Protein AF-0000000074437581 (afdb_homodimer)

Structure (mmCIF, N/CA/C/O backbone):
data_AF-0000000074437581-model_v1
#
loop_
_entity.id
_entity.type
_entity.pdbx_description
1 polymer 'Uncharacterized protein'
#
loop_
_atom_site.group_PDB
_atom_site.id
_atom_site.type_symbol
_atom_site.label_atom_id
_atom_site.label_alt_id
_atom_site.label_comp_id
_atom_site.label_asym_id
_atom_site.label_entity_id
_atom_site.label_seq_id
_atom_site.pdbx_PDB_ins_code
_atom_site.Cartn_x
_atom_site.Cartn_y
_atom_site.Cartn_z
_atom_site.occupancy
_atom_site.B_iso_or_equiv
_atom_site.auth_seq_id
_atom_site.auth_comp_id
_atom_site.auth_asym_id
_atom_site.auth_atom_id
_atom_site.pdbx_PDB_model_num
ATOM 1 N N . MET A 1 1 ? -14.375 14.938 9.539 1 78.25 1 MET A N 1
ATOM 2 C CA . MET A 1 1 ? -13.703 15.258 8.281 1 78.25 1 MET A CA 1
ATOM 3 C C . MET A 1 1 ? -13.82 14.109 7.285 1 78.25 1 MET A C 1
ATOM 5 O O . MET A 1 1 ? -13.828 12.945 7.68 1 78.25 1 MET A O 1
ATOM 9 N N . LYS A 1 2 ? -13.93 14.523 5.961 1 89.88 2 LYS A N 1
ATOM 10 C CA . LYS A 1 2 ? -14.07 13.5 4.934 1 89.88 2 LYS A CA 1
ATOM 11 C C . LYS A 1 2 ? -12.719 12.891 4.574 1 89.88 2 LYS A C 1
ATOM 13 O O . LYS A 1 2 ? -11.758 13.609 4.289 1 89.88 2 LYS A O 1
ATOM 18 N N . PHE A 1 3 ? -12.562 11.617 4.715 1 95.69 3 PHE A N 1
ATOM 19 C CA . PHE A 1 3 ? -11.391 10.891 4.246 1 95.69 3 PHE A CA 1
ATOM 20 C C . PHE A 1 3 ? -11.383 10.805 2.725 1 95.69 3 PHE A C 1
ATOM 22 O O . PHE A 1 3 ? -12.164 10.055 2.137 1 95.69 3 PHE A O 1
ATOM 29 N N . SER A 1 4 ? -10.336 11.547 2.16 1 97.38 4 SER A N 1
ATOM 30 C CA . SER A 1 4 ? -10.469 11.641 0.71 1 97.38 4 SER A CA 1
ATOM 31 C C . SER A 1 4 ? -9.109 11.633 0.03 1 97.38 4 SER A C 1
ATOM 33 O O . SER A 1 4 ? -9.016 11.516 -1.194 1 97.38 4 SER A O 1
ATOM 35 N N . ASN A 1 5 ? -8.07 11.828 0.827 1 98.31 5 ASN A N 1
ATOM 36 C CA . ASN A 1 5 ? -6.707 11.828 0.303 1 98.31 5 ASN A CA 1
ATOM 37 C C . ASN A 1 5 ? -5.832 10.797 1.01 1 98.31 5 ASN A C 1
ATOM 39 O O . ASN A 1 5 ? -5.582 10.906 2.211 1 98.31 5 ASN A O 1
ATOM 43 N N . TYR A 1 6 ? -5.426 9.922 0.254 1 98.75 6 TYR A N 1
ATOM 44 C CA . TYR A 1 6 ? -4.656 8.781 0.732 1 98.75 6 TYR A CA 1
ATOM 45 C C . TYR A 1 6 ? -3.305 8.695 0.029 1 98.75 6 TYR A C 1
ATOM 47 O O . TYR A 1 6 ? -3.207 8.961 -1.173 1 98.75 6 TYR A O 1
ATOM 55 N N . GLY A 1 7 ? -2.229 8.328 0.761 1 98.94 7 GLY A N 1
ATOM 56 C CA . GLY A 1 7 ? -0.901 8.148 0.191 1 98.94 7 GLY A CA 1
ATOM 57 C C . GLY A 1 7 ? -0.309 6.785 0.471 1 98.94 7 GLY A C 1
ATOM 58 O O . GLY A 1 7 ? -0.486 6.234 1.561 1 98.94 7 GLY A O 1
ATOM 59 N N . PHE A 1 8 ? 0.457 6.273 -0.435 1 98.94 8 PHE A N 1
ATOM 60 C CA . PHE A 1 8 ? 1.211 5.031 -0.305 1 98.94 8 PHE A CA 1
ATOM 61 C C . PHE A 1 8 ? 2.639 5.211 -0.804 1 98.94 8 PHE A C 1
ATOM 63 O O . PHE A 1 8 ? 2.867 5.848 -1.834 1 98.94 8 PHE A O 1
ATOM 70 N N . ILE A 1 9 ? 3.568 4.586 -0.166 1 98.94 9 ILE A N 1
ATOM 71 C CA . ILE A 1 9 ? 4.957 4.664 -0.606 1 98.94 9 ILE A CA 1
ATOM 72 C C . ILE A 1 9 ? 5.535 3.26 -0.751 1 98.94 9 ILE A C 1
ATOM 74 O O . ILE A 1 9 ? 5.48 2.461 0.187 1 98.94 9 ILE A O 1
ATOM 78 N N . MET A 1 10 ? 6.016 2.945 -1.841 1 98.88 10 MET A N 1
ATOM 79 C CA . MET A 1 10 ? 6.793 1.754 -2.168 1 98.88 10 MET A CA 1
ATOM 80 C C . MET A 1 10 ? 8.281 2.08 -2.246 1 98.88 10 MET A C 1
ATOM 82 O O . MET A 1 10 ? 8.664 3.127 -2.771 1 98.88 10 MET A O 1
ATOM 86 N N . ILE A 1 11 ? 9.133 1.174 -1.717 1 98.94 11 ILE A N 1
ATOM 87 C CA . ILE A 1 11 ? 10.578 1.376 -1.779 1 98.94 11 ILE A CA 1
ATOM 88 C C . ILE A 1 11 ? 11.242 0.164 -2.43 1 98.94 11 ILE A C 1
ATOM 90 O O . ILE A 1 11 ? 10.945 -0.979 -2.076 1 98.94 11 ILE A O 1
ATOM 94 N N . ASP A 1 12 ? 11.992 0.385 -3.4 1 98.81 12 ASP A N 1
ATOM 95 C CA . ASP A 1 12 ? 12.82 -0.614 -4.066 1 98.81 12 ASP A CA 1
ATOM 96 C C . ASP A 1 12 ? 14.016 0.039 -4.758 1 98.81 12 ASP A C 1
ATOM 98 O O . ASP A 1 12 ? 13.875 1.08 -5.402 1 98.81 12 ASP A O 1
ATOM 102 N N . PRO A 1 13 ? 15.188 -0.56 -4.699 1 98.44 13 PRO A N 1
ATOM 103 C CA . PRO A 1 13 ? 16.406 0.041 -5.262 1 98.44 13 PRO A CA 1
ATOM 104 C C . PRO A 1 13 ? 16.297 0.277 -6.766 1 98.44 13 PRO A C 1
ATOM 106 O O . PRO A 1 13 ? 17.078 1.047 -7.332 1 98.44 13 PRO A O 1
ATOM 109 N N . SER A 1 14 ? 15.391 -0.375 -7.449 1 98.62 14 SER A N 1
ATOM 110 C CA . SER A 1 14 ? 15.242 -0.24 -8.898 1 98.62 14 SER A CA 1
ATOM 111 C C . SER A 1 14 ? 14.789 1.166 -9.273 1 98.62 14 SER A C 1
ATOM 113 O O . SER A 1 14 ? 14.992 1.604 -10.406 1 98.62 14 SER A O 1
ATOM 115 N N . TYR A 1 15 ? 14.148 1.886 -8.391 1 98.75 15 TYR A N 1
ATOM 116 C CA . TYR A 1 15 ? 13.633 3.221 -8.664 1 98.75 15 TYR A CA 1
ATOM 117 C C . TYR A 1 15 ? 14.695 4.281 -8.422 1 98.75 15 TYR A C 1
ATOM 119 O O . TYR A 1 15 ? 14.57 5.102 -7.508 1 98.75 15 TYR A O 1
ATOM 127 N N . THR A 1 16 ? 15.594 4.383 -9.297 1 98.38 16 THR A N 1
ATOM 128 C CA . THR A 1 16 ? 16.719 5.301 -9.148 1 98.38 16 THR A CA 1
ATOM 129 C C . THR A 1 16 ? 16.25 6.75 -9.242 1 98.38 16 THR A C 1
ATOM 131 O O . THR A 1 16 ? 16.969 7.668 -8.844 1 98.38 16 THR A O 1
ATOM 134 N N . GLU A 1 17 ? 15.055 6.957 -9.828 1 98.44 17 GLU A N 1
ATOM 135 C CA . GLU A 1 17 ? 14.312 8.211 -9.766 1 98.44 17 GLU A CA 1
ATOM 136 C C . GLU A 1 17 ? 12.93 8.016 -9.164 1 98.44 17 GLU A C 1
ATOM 138 O O . GLU A 1 17 ? 12.289 6.984 -9.398 1 98.44 17 GLU A O 1
ATOM 143 N N . GLU A 1 18 ? 12.555 8.992 -8.461 1 98.69 18 GLU A N 1
ATOM 144 C CA . GLU A 1 18 ? 11.203 8.953 -7.895 1 98.69 18 GLU A CA 1
ATOM 145 C C . GLU A 1 18 ? 10.148 8.852 -8.992 1 98.69 18 GLU A C 1
ATOM 147 O O . GLU A 1 18 ? 10.242 9.539 -10.016 1 98.69 18 GLU A O 1
ATOM 152 N N . GLN A 1 19 ? 9.188 8.055 -8.852 1 98.94 19 GLN A N 1
ATOM 153 C CA . GLN A 1 19 ? 7.977 7.996 -9.664 1 98.94 19 GLN A CA 1
ATOM 154 C C . GLN A 1 19 ? 6.727 8.188 -8.812 1 98.94 19 GLN A C 1
ATOM 156 O O . GLN A 1 19 ? 6.699 7.797 -7.645 1 98.94 19 GLN A O 1
ATOM 161 N N . SER A 1 20 ? 5.73 8.805 -9.344 1 98.94 20 SER A N 1
ATOM 162 C CA . SER A 1 20 ? 4.469 8.945 -8.625 1 98.94 20 SER A CA 1
ATOM 163 C C . SER A 1 20 ? 3.281 8.898 -9.586 1 98.94 20 SER A C 1
ATOM 165 O O . SER A 1 20 ? 3.436 9.117 -10.789 1 98.94 20 SER A O 1
ATOM 167 N N . THR A 1 21 ? 2.197 8.547 -9.094 1 98.88 21 THR A N 1
ATOM 168 C CA . THR A 1 21 ? 0.928 8.562 -9.812 1 98.88 21 THR A CA 1
ATOM 169 C C . THR A 1 21 ? -0.23 8.828 -8.852 1 98.88 21 THR A C 1
ATOM 171 O O . THR A 1 21 ? -0.076 8.719 -7.637 1 98.88 21 THR A O 1
ATOM 174 N N . ALA A 1 22 ? -1.297 9.312 -9.414 1 98.88 22 ALA A N 1
ATOM 175 C CA . ALA A 1 22 ? -2.529 9.5 -8.656 1 98.88 22 ALA A CA 1
ATOM 176 C C . ALA A 1 22 ? -3.715 8.859 -9.367 1 98.88 22 ALA A C 1
ATOM 178 O O . ALA A 1 22 ? -3.877 9.008 -10.578 1 98.88 22 ALA A O 1
ATOM 179 N N . LEU A 1 23 ? -4.445 8.062 -8.672 1 98.88 23 LEU A N 1
ATOM 180 C CA . LEU A 1 23 ? -5.742 7.559 -9.109 1 98.88 23 LEU A CA 1
ATOM 181 C C . LEU A 1 23 ? -6.879 8.289 -8.406 1 98.88 23 LEU A C 1
ATOM 183 O O . LEU A 1 23 ? -6.863 8.445 -7.184 1 98.88 23 LEU A O 1
ATOM 187 N N . LYS A 1 24 ? -7.832 8.805 -9.18 1 98.75 24 LYS A N 1
ATOM 188 C CA . LYS A 1 24 ? -8.898 9.633 -8.633 1 98.75 24 LYS A CA 1
ATOM 189 C C . LYS A 1 24 ? -10.273 9.094 -9.016 1 98.75 24 LYS A C 1
ATOM 191 O O . LYS A 1 24 ? -10.484 8.695 -10.164 1 98.75 24 LYS A O 1
ATOM 196 N N . ALA A 1 25 ? -11.125 9.109 -8.047 1 98.62 25 ALA A N 1
ATOM 197 C CA . ALA A 1 25 ? -12.516 8.734 -8.305 1 98.62 25 ALA A CA 1
ATOM 198 C C . ALA A 1 25 ? -13.461 9.375 -7.297 1 98.62 25 ALA A C 1
ATOM 200 O O . ALA A 1 25 ? -13.273 9.227 -6.086 1 98.62 25 ALA A O 1
ATOM 201 N N . ASN A 1 26 ? -14.422 10.086 -7.773 1 98.06 26 ASN A N 1
ATOM 202 C CA . ASN A 1 26 ? -15.523 10.625 -6.984 1 98.06 26 ASN A CA 1
ATOM 203 C C . ASN A 1 26 ? -15.016 11.359 -5.742 1 98.06 26 ASN A C 1
ATOM 205 O O . ASN A 1 26 ? -15.461 11.078 -4.629 1 98.06 26 ASN A O 1
ATOM 209 N N . GLY A 1 27 ? -14.031 12.125 -5.848 1 97.62 27 GLY A N 1
ATOM 210 C CA . GLY A 1 27 ? -13.516 12.984 -4.793 1 97.62 27 GLY A CA 1
ATOM 211 C C . GLY A 1 27 ? -12.469 12.305 -3.93 1 97.62 27 GLY A C 1
ATOM 212 O O . GLY A 1 27 ? -11.93 12.914 -3.002 1 97.62 27 GLY A O 1
ATOM 213 N N . PHE A 1 28 ? -12.211 11.07 -4.188 1 98.56 28 PHE A N 1
ATOM 214 C CA . PHE A 1 28 ? -11.164 10.352 -3.477 1 98.56 28 PHE A CA 1
ATOM 215 C C . PHE A 1 28 ? -9.898 10.258 -4.324 1 98.56 28 PHE A C 1
ATOM 217 O O . PHE A 1 28 ? -9.969 9.969 -5.52 1 98.56 28 PHE A O 1
ATOM 224 N N . THR A 1 29 ? -8.719 10.531 -3.66 1 98.88 29 THR A N 1
ATOM 225 C CA . THR A 1 29 ? -7.445 10.461 -4.367 1 98.88 29 THR A CA 1
ATOM 226 C C . THR A 1 29 ? -6.492 9.492 -3.672 1 98.88 29 THR A C 1
ATOM 228 O O . THR A 1 29 ? -6.258 9.609 -2.467 1 98.88 29 THR A O 1
ATOM 231 N N . THR A 1 30 ? -5.984 8.547 -4.348 1 98.88 30 THR A N 1
ATOM 232 C CA . THR A 1 30 ? -4.855 7.707 -3.957 1 98.88 30 THR A CA 1
ATOM 233 C C . THR A 1 30 ? -3.574 8.18 -4.641 1 98.88 30 THR A C 1
ATOM 235 O O . THR A 1 30 ? -3.467 8.141 -5.867 1 98.88 30 THR A O 1
ATOM 238 N N . THR A 1 31 ? -2.646 8.625 -3.887 1 98.94 31 THR A N 1
ATOM 239 C CA . THR A 1 31 ? -1.347 9.008 -4.43 1 98.94 31 THR A CA 1
ATOM 240 C C . THR A 1 31 ? -0.288 7.969 -4.078 1 98.94 31 THR A C 1
ATOM 242 O O . THR A 1 31 ? -0.138 7.598 -2.912 1 98.94 31 THR A O 1
ATOM 245 N N . VAL A 1 32 ? 0.46 7.52 -5.098 1 98.94 32 VAL A N 1
ATOM 246 C CA . VAL A 1 32 ? 1.48 6.496 -4.914 1 98.94 32 VAL A CA 1
ATOM 247 C C . VAL A 1 32 ? 2.855 7.062 -5.254 1 98.94 32 VAL A C 1
ATOM 249 O O . VAL A 1 32 ? 3.025 7.707 -6.293 1 98.94 32 VAL A O 1
ATOM 252 N N . TYR A 1 33 ? 3.787 6.84 -4.418 1 99 33 TYR A N 1
ATOM 253 C CA . TYR A 1 33 ? 5.191 7.117 -4.695 1 99 33 TYR A CA 1
ATOM 254 C C . TYR A 1 33 ? 6.012 5.832 -4.699 1 99 33 TYR A C 1
ATOM 256 O O . TYR A 1 33 ? 5.855 4.988 -3.816 1 99 33 TYR A O 1
ATOM 264 N N . CYS A 1 34 ? 6.859 5.688 -5.676 1 98.94 34 CYS A N 1
ATOM 265 C CA . CYS A 1 34 ? 7.902 4.668 -5.719 1 98.94 34 CYS A CA 1
ATOM 266 C C . CYS A 1 34 ? 9.289 5.305 -5.652 1 98.94 34 CYS A C 1
ATOM 268 O O . CYS A 1 34 ? 9.617 6.172 -6.465 1 98.94 34 CYS A O 1
ATOM 270 N N . VAL A 1 35 ? 10.055 4.824 -4.688 1 98.94 35 VAL A N 1
ATOM 271 C CA . VAL A 1 35 ? 11.305 5.516 -4.391 1 98.94 35 VAL A CA 1
ATOM 272 C C . VAL A 1 35 ? 12.43 4.496 -4.215 1 98.94 35 VAL A C 1
ATOM 274 O O . VAL A 1 35 ? 12.172 3.307 -4.023 1 98.94 35 VAL A O 1
ATOM 277 N N . GLN A 1 36 ? 13.609 4.98 -4.164 1 98.88 36 GLN A N 1
ATOM 278 C CA . GLN A 1 36 ? 14.797 4.129 -4.145 1 98.88 36 GLN A CA 1
ATOM 279 C C . GLN A 1 36 ? 15.195 3.775 -2.717 1 98.88 36 GLN A C 1
ATOM 281 O O . GLN A 1 36 ? 15.633 2.654 -2.445 1 98.88 36 GLN A O 1
ATOM 286 N N . ASP A 1 37 ? 15.094 4.801 -1.812 1 98.81 37 ASP A N 1
ATOM 287 C CA . ASP A 1 37 ? 15.68 4.652 -0.482 1 98.81 37 ASP A CA 1
ATOM 288 C C . ASP A 1 37 ? 14.938 5.508 0.542 1 98.81 37 ASP A C 1
ATOM 290 O O . ASP A 1 37 ? 13.969 6.191 0.203 1 98.81 37 ASP A O 1
ATOM 294 N N . ILE A 1 38 ? 15.414 5.438 1.718 1 98.94 38 ILE A N 1
ATOM 295 C CA . ILE A 1 38 ? 14.711 6.051 2.842 1 98.94 38 ILE A CA 1
ATOM 296 C C . ILE A 1 38 ? 14.758 7.57 2.717 1 98.94 38 ILE A C 1
ATOM 298 O O . ILE A 1 38 ? 13.805 8.266 3.082 1 98.94 38 ILE A O 1
ATOM 302 N N . ASN A 1 39 ? 15.812 8.109 2.199 1 98.88 39 ASN A N 1
ATOM 303 C CA . ASN A 1 39 ? 15.875 9.555 2 1 98.88 39 ASN A CA 1
ATOM 304 C C . ASN A 1 39 ? 14.805 10.031 1.025 1 98.88 39 ASN A C 1
ATOM 306 O O . ASN A 1 39 ? 14.086 11 1.307 1 98.88 39 ASN A O 1
ATOM 310 N N . MET A 1 40 ? 14.703 9.336 -0.028 1 98.94 40 MET A N 1
ATOM 311 C CA . MET A 1 40 ? 13.672 9.664 -1.004 1 98.94 40 MET A CA 1
ATOM 312 C C . MET A 1 40 ? 12.281 9.43 -0.424 1 98.94 40 MET A C 1
ATOM 314 O O . MET A 1 40 ? 11.344 10.172 -0.717 1 98.94 40 MET A O 1
ATOM 318 N N . ALA A 1 41 ? 12.195 8.414 0.406 1 98.94 41 ALA A N 1
ATOM 319 C CA . ALA A 1 41 ? 10.898 8.125 1.023 1 98.94 41 ALA A CA 1
ATOM 320 C C . ALA A 1 41 ? 10.469 9.258 1.954 1 98.94 41 ALA A C 1
ATOM 322 O O . ALA A 1 41 ? 9.297 9.633 1.981 1 98.94 41 ALA A O 1
ATOM 323 N N . CYS A 1 42 ? 11.375 9.789 2.68 1 98.94 42 CYS A N 1
ATOM 324 C CA . CYS A 1 42 ? 11.07 10.898 3.572 1 98.94 42 CYS A CA 1
ATOM 325 C C . CYS A 1 42 ? 10.625 12.125 2.783 1 98.94 42 CYS A C 1
ATOM 327 O O . CYS A 1 42 ? 9.672 12.805 3.17 1 98.94 42 CYS A O 1
ATOM 329 N N . LYS A 1 43 ? 11.273 12.352 1.756 1 98.94 43 LYS A N 1
ATOM 330 C CA . LYS A 1 43 ? 10.867 13.469 0.897 1 98.94 43 LYS A CA 1
ATOM 331 C C . LYS A 1 43 ? 9.477 13.242 0.32 1 98.94 43 LYS A C 1
ATOM 333 O O . LYS A 1 43 ? 8.656 14.164 0.278 1 98.94 43 LYS A O 1
ATOM 338 N N . ALA A 1 44 ? 9.203 12.062 -0.139 1 98.94 44 ALA A N 1
ATOM 339 C CA . ALA A 1 44 ? 7.883 11.719 -0.652 1 98.94 44 ALA A CA 1
ATOM 340 C C . ALA A 1 44 ? 6.812 11.906 0.419 1 98.94 44 ALA A C 1
ATOM 342 O O . ALA A 1 44 ? 5.719 12.406 0.133 1 98.94 44 ALA A O 1
ATOM 343 N N . ALA A 1 45 ? 7.145 11.516 1.642 1 98.94 45 ALA A N 1
ATOM 344 C CA . ALA A 1 45 ? 6.203 11.68 2.748 1 98.94 45 ALA A CA 1
ATOM 345 C C . ALA A 1 45 ? 5.859 13.148 2.961 1 98.94 45 ALA A C 1
ATOM 347 O O . ALA A 1 45 ? 4.695 13.492 3.184 1 98.94 45 ALA A O 1
ATOM 348 N N . LYS A 1 46 ? 6.828 13.938 2.904 1 98.88 46 LYS A N 1
ATOM 349 C CA . LYS A 1 46 ? 6.594 15.375 3.055 1 98.88 46 LYS A CA 1
ATOM 350 C C . LYS A 1 46 ? 5.727 15.906 1.92 1 98.88 46 LYS A C 1
ATOM 352 O O . LYS A 1 46 ? 4.852 16.75 2.143 1 98.88 46 LYS A O 1
ATOM 357 N N . LYS A 1 47 ? 6 15.477 0.737 1 98.94 47 LYS A N 1
ATOM 358 C CA . LYS A 1 47 ? 5.168 15.867 -0.397 1 98.94 47 LYS A CA 1
ATOM 359 C C . LYS A 1 47 ? 3.719 15.438 -0.194 1 98.94 47 LYS A C 1
ATOM 361 O O . LYS A 1 47 ? 2.791 16.188 -0.515 1 98.94 47 LYS A O 1
ATOM 366 N N . LEU A 1 48 ? 3.514 14.273 0.314 1 98.88 48 LEU A N 1
ATOM 367 C CA . LEU A 1 48 ? 2.174 13.773 0.606 1 98.88 48 LEU A CA 1
ATOM 368 C C . LEU A 1 48 ? 1.504 14.625 1.684 1 98.88 48 LEU A C 1
ATOM 370 O O . LEU A 1 48 ? 0.318 14.945 1.578 1 98.88 48 LEU A O 1
ATOM 374 N N . GLN A 1 49 ? 2.289 14.898 2.689 1 98.69 49 GLN A N 1
ATOM 375 C CA . GLN A 1 49 ? 1.771 15.797 3.717 1 98.69 49 GLN A CA 1
ATOM 376 C C . GLN A 1 49 ? 1.324 17.125 3.111 1 98.69 49 GLN A C 1
ATOM 378 O O . GLN A 1 49 ? 0.256 17.641 3.447 1 98.69 49 GLN A O 1
ATOM 383 N N . ASP A 1 50 ? 2.141 17.656 2.232 1 98.38 50 ASP A N 1
ATOM 384 C CA . ASP A 1 50 ? 1.815 18.906 1.573 1 98.38 50 ASP A CA 1
ATOM 385 C C . ASP A 1 50 ? 0.546 18.781 0.734 1 98.38 50 ASP A C 1
ATOM 387 O O . ASP A 1 50 ? -0.184 19.766 0.549 1 98.38 50 ASP A O 1
ATOM 391 N N . LYS A 1 51 ? 0.315 17.609 0.253 1 98.06 51 LYS A N 1
ATOM 392 C CA . LYS A 1 51 ? -0.896 17.328 -0.51 1 98.06 51 LYS A CA 1
ATOM 393 C C . LYS A 1 51 ? -2.08 17.062 0.416 1 98.06 51 LYS A C 1
ATOM 395 O O . LYS A 1 51 ? -3.166 16.703 -0.042 1 98.06 51 LYS A O 1
ATOM 400 N N . ARG A 1 52 ? -1.818 17.094 1.717 1 96.94 52 ARG A N 1
ATOM 401 C CA . ARG A 1 52 ? -2.842 16.984 2.752 1 96.94 52 ARG A CA 1
ATOM 402 C C . ARG A 1 52 ? -3.479 15.602 2.748 1 96.94 52 ARG A C 1
ATOM 404 O O . ARG A 1 52 ? -4.699 15.469 2.877 1 96.94 52 ARG A O 1
ATOM 411 N N . VAL A 1 53 ? -2.664 14.648 2.545 1 98.44 53 VAL A N 1
ATOM 412 C CA . VAL A 1 53 ? -3.18 13.297 2.719 1 98.44 53 VAL A CA 1
ATOM 413 C C . VAL A 1 53 ? -3.59 13.086 4.176 1 98.44 53 VAL A C 1
ATOM 415 O O . VAL A 1 53 ? -3.061 13.742 5.078 1 98.44 53 VAL A O 1
ATOM 418 N N . HIS A 1 54 ? -4.52 12.156 4.34 1 98 54 HIS A N 1
ATOM 419 C CA . HIS A 1 54 ? -5.066 11.891 5.664 1 98 54 HIS A CA 1
ATOM 420 C C . HIS A 1 54 ? -4.395 10.68 6.305 1 98 54 HIS A C 1
ATOM 422 O O . HIS A 1 54 ? -4.512 10.461 7.512 1 98 54 HIS A O 1
ATOM 428 N N . LEU A 1 55 ? -3.738 9.93 5.535 1 98.5 55 LEU A N 1
ATOM 429 C CA . LEU A 1 55 ? -3.049 8.711 5.949 1 98.5 55 LEU A CA 1
ATOM 430 C C . LEU A 1 55 ? -1.961 8.336 4.949 1 98.5 55 LEU A C 1
ATOM 432 O O . LEU A 1 55 ? -2.168 8.43 3.736 1 98.5 55 LEU A O 1
ATOM 436 N N . ILE A 1 56 ? -0.777 7.941 5.43 1 98.88 56 ILE A N 1
ATOM 437 C CA . ILE A 1 56 ? 0.293 7.371 4.621 1 98.88 56 ILE A CA 1
ATOM 438 C C . ILE A 1 56 ? 0.503 5.906 5 1 98.88 56 ILE A C 1
ATOM 440 O O . ILE A 1 56 ? 0.675 5.582 6.176 1 98.88 56 ILE A O 1
ATOM 444 N N . GLU A 1 57 ? 0.49 5.043 4.125 1 98.94 57 GLU A N 1
ATOM 445 C CA . GLU A 1 57 ? 0.848 3.646 4.355 1 98.94 57 GLU A CA 1
ATOM 446 C C . GLU A 1 57 ? 2.109 3.268 3.586 1 98.94 57 GLU A C 1
ATOM 448 O O . GLU A 1 57 ? 2.346 3.768 2.484 1 98.94 57 GLU A O 1
ATOM 453 N N . LEU A 1 58 ? 2.908 2.398 4.105 1 98.94 58 LEU A N 1
ATOM 454 C CA . LEU A 1 58 ? 4.227 2.016 3.613 1 98.94 58 LEU A CA 1
ATOM 455 C C . LEU A 1 58 ? 4.266 0.53 3.27 1 98.94 58 LEU A C 1
ATOM 457 O O . LEU A 1 58 ? 3.711 -0.296 3.996 1 98.94 58 LEU A O 1
ATOM 461 N N . CYS A 1 59 ? 4.98 0.246 2.221 1 98.81 59 CYS A N 1
ATOM 462 C CA . CYS A 1 59 ? 5.031 -1.163 1.851 1 98.81 59 CYS A CA 1
ATOM 463 C C . CYS A 1 59 ? 5.828 -1.966 2.869 1 98.81 59 CYS A C 1
ATOM 465 O O . CYS A 1 59 ? 6.398 -1.399 3.803 1 98.81 59 CYS A O 1
ATOM 467 N N . GLY A 1 60 ? 5.926 -3.242 2.676 1 98.25 60 GLY A N 1
ATOM 468 C CA . GLY A 1 60 ? 6.445 -4.156 3.682 1 98.25 60 GLY A CA 1
ATOM 469 C C . GLY A 1 60 ? 7.957 -4.121 3.793 1 98.25 60 GLY A C 1
ATOM 470 O O . GLY A 1 60 ? 8.523 -4.648 4.754 1 98.25 60 GLY A O 1
ATOM 471 N N . ALA A 1 61 ? 8.609 -3.439 2.92 1 98 61 ALA A N 1
ATOM 472 C CA . ALA A 1 61 ? 10.07 -3.363 2.955 1 98 61 ALA A CA 1
ATOM 473 C C . ALA A 1 61 ? 10.539 -2.395 4.035 1 98 61 ALA A C 1
ATOM 475 O O . ALA A 1 61 ? 11.719 -2.387 4.398 1 98 61 ALA A O 1
ATOM 476 N N . PHE A 1 62 ? 9.656 -1.535 4.508 1 98.5 62 PHE A N 1
ATOM 477 C CA . PHE A 1 62 ? 10.016 -0.614 5.582 1 98.5 62 PHE A CA 1
ATOM 478 C C . PHE A 1 62 ? 10.094 -1.343 6.918 1 98.5 62 PHE A C 1
ATOM 480 O O . PHE A 1 62 ? 9.094 -1.87 7.402 1 98.5 62 PHE A O 1
ATOM 487 N N . ASN A 1 63 ? 11.25 -1.286 7.441 1 97.5 63 ASN A N 1
ATOM 488 C CA . ASN A 1 63 ? 11.367 -1.842 8.789 1 97.5 63 ASN A CA 1
ATOM 489 C C . ASN A 1 63 ? 11.008 -0.811 9.852 1 97.5 63 ASN A C 1
ATOM 491 O O . ASN A 1 63 ? 10.602 0.309 9.523 1 97.5 63 ASN A O 1
ATOM 495 N N . HIS A 1 64 ? 11.148 -1.221 11.109 1 97.06 64 HIS A N 1
ATOM 496 C CA . HIS A 1 64 ? 10.68 -0.386 12.211 1 97.06 64 HIS A CA 1
ATOM 497 C C . HIS A 1 64 ? 11.406 0.955 12.227 1 97.06 64 HIS A C 1
ATOM 499 O O . HIS A 1 64 ? 10.781 2 12.43 1 97.06 64 HIS A O 1
ATOM 505 N N . GLU A 1 65 ? 12.695 0.904 12.023 1 98.25 65 GLU A N 1
ATOM 506 C CA . GLU A 1 65 ? 13.484 2.133 12.039 1 98.25 65 GLU A CA 1
ATOM 507 C C . GLU A 1 65 ? 13.062 3.07 10.914 1 98.25 65 GLU A C 1
ATOM 509 O O . GLU A 1 65 ? 12.914 4.277 11.125 1 98.25 65 GLU A O 1
ATOM 514 N N . MET A 1 66 ? 12.875 2.564 9.75 1 98.75 66 MET A N 1
ATOM 515 C CA . MET A 1 66 ? 12.453 3.35 8.594 1 98.75 66 MET A CA 1
ATOM 516 C C . MET A 1 66 ? 11.086 3.971 8.82 1 98.75 66 MET A C 1
ATOM 518 O O . MET A 1 66 ? 10.859 5.133 8.484 1 98.75 66 MET A O 1
ATOM 522 N N . VAL A 1 67 ? 10.188 3.219 9.438 1 98.56 67 VAL A N 1
ATOM 523 C CA . VAL A 1 67 ? 8.852 3.725 9.734 1 98.56 67 VAL A CA 1
ATOM 524 C C . VAL A 1 67 ? 8.953 4.934 10.664 1 98.56 67 VAL A C 1
ATOM 526 O O . VAL A 1 67 ? 8.281 5.945 10.453 1 98.56 67 VAL A O 1
ATOM 529 N N . THR A 1 68 ? 9.797 4.844 11.641 1 98.5 68 THR A N 1
ATOM 530 C CA . THR A 1 68 ? 10.008 5.941 12.57 1 98.5 68 THR A CA 1
ATOM 531 C C . THR A 1 68 ? 10.523 7.176 11.844 1 98.5 68 THR A C 1
ATOM 533 O O . THR A 1 68 ? 10.086 8.297 12.117 1 98.5 68 THR A O 1
ATOM 536 N N . GLN A 1 69 ? 11.391 6.965 10.906 1 98.81 69 GLN A N 1
ATOM 537 C CA . GLN A 1 69 ? 11.93 8.078 10.133 1 98.81 69 GLN A CA 1
ATOM 538 C C . GLN A 1 69 ? 10.844 8.758 9.305 1 98.81 69 GLN A C 1
ATOM 540 O O . GLN A 1 69 ? 10.828 9.984 9.18 1 98.81 69 GLN A O 1
ATOM 545 N N . ILE A 1 70 ? 9.898 8.008 8.719 1 98.94 70 ILE A N 1
ATOM 546 C CA . ILE A 1 70 ? 8.797 8.57 7.945 1 98.94 70 ILE A CA 1
ATOM 547 C C . ILE A 1 70 ? 7.898 9.398 8.859 1 98.94 70 ILE A C 1
ATOM 549 O O . ILE A 1 70 ? 7.492 10.508 8.5 1 98.94 70 ILE A O 1
ATOM 553 N N . ILE A 1 71 ? 7.586 8.867 10.078 1 98.62 71 ILE A N 1
ATOM 554 C CA . ILE A 1 71 ? 6.754 9.57 11.047 1 98.62 71 ILE A CA 1
ATOM 555 C C . ILE A 1 71 ? 7.398 10.906 11.406 1 98.62 71 ILE A C 1
ATOM 557 O O . ILE A 1 71 ? 6.723 11.938 11.445 1 98.62 71 ILE A O 1
ATOM 561 N N . GLU A 1 72 ? 8.688 10.875 11.602 1 98.69 72 GLU A N 1
ATOM 562 C CA . GLU A 1 72 ? 9.414 12.102 11.93 1 98.69 72 GLU A CA 1
ATOM 563 C C . GLU A 1 72 ? 9.398 13.078 10.758 1 98.69 72 GLU A C 1
ATOM 565 O O . GLU A 1 72 ? 9.281 14.289 10.961 1 98.69 72 GLU A O 1
ATOM 570 N N . ALA A 1 73 ? 9.508 12.578 9.547 1 98.81 73 ALA A N 1
ATOM 571 C CA . ALA A 1 73 ? 9.57 13.406 8.344 1 98.81 73 ALA A CA 1
ATOM 572 C C . ALA A 1 73 ? 8.297 14.234 8.188 1 98.81 73 ALA A C 1
ATOM 574 O O . ALA A 1 73 ? 8.328 15.344 7.645 1 98.81 73 ALA A O 1
ATOM 575 N N . VAL A 1 74 ? 7.184 13.703 8.648 1 98.56 74 VAL A N 1
ATOM 576 C CA . VAL A 1 74 ? 5.922 14.422 8.5 1 98.56 74 VAL A CA 1
ATOM 577 C C . VAL A 1 74 ? 5.562 15.102 9.82 1 98.56 74 VAL A C 1
ATOM 579 O O . VAL A 1 74 ? 4.398 15.438 10.055 1 98.56 74 VAL A 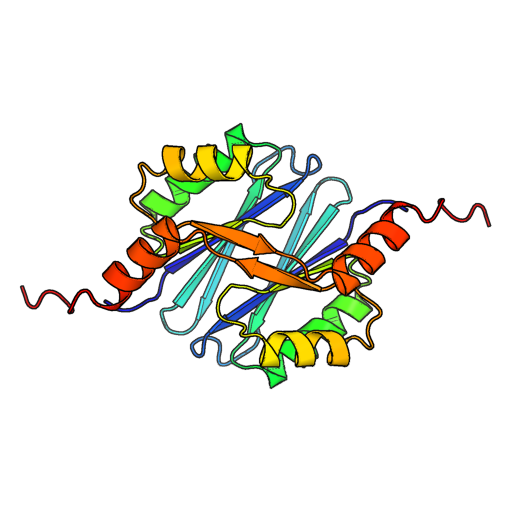O 1
ATOM 582 N N . ASP A 1 75 ? 6.453 15.164 10.773 1 97.31 75 ASP A N 1
ATOM 583 C CA . ASP A 1 75 ? 6.332 15.828 12.07 1 97.31 75 ASP A CA 1
ATOM 584 C C . ASP A 1 75 ? 5.164 15.258 12.875 1 97.31 75 ASP A C 1
ATOM 586 O O . ASP A 1 75 ? 4.453 16 13.555 1 97.31 75 ASP A O 1
ATOM 590 N N . GLY A 1 76 ? 4.848 14.086 12.641 1 95.06 76 GLY A N 1
ATOM 591 C CA . GLY A 1 76 ? 3.779 13.414 13.367 1 95.06 76 GLY A CA 1
ATOM 592 C C . GLY A 1 76 ? 2.396 13.914 12.992 1 95.06 76 GLY A C 1
ATOM 593 O O . GLY A 1 76 ? 1.417 13.617 13.68 1 95.06 76 GLY A O 1
ATOM 594 N N . LYS A 1 77 ? 2.256 14.57 11.938 1 96.06 77 LYS A N 1
ATOM 595 C CA . LYS A 1 77 ? 1 15.242 11.633 1 96.06 77 LYS A CA 1
ATOM 596 C C . LYS A 1 77 ? 0.091 14.352 10.789 1 96.06 77 LYS A C 1
ATOM 598 O O . LYS A 1 77 ? -1.11 14.609 10.68 1 96.06 77 LYS A O 1
ATOM 603 N N . VAL A 1 78 ? 0.642 13.445 10.117 1 98.31 78 VAL A N 1
ATOM 604 C CA . VAL A 1 78 ? -0.117 12.492 9.312 1 98.31 78 VAL A CA 1
ATOM 605 C C . VAL A 1 78 ? 0.055 11.086 9.875 1 98.31 78 VAL A C 1
ATOM 607 O O . VAL A 1 78 ? 1.182 10.617 10.07 1 98.31 78 VAL A O 1
ATOM 610 N N . PRO A 1 79 ? -1.053 10.383 10.242 1 98.5 79 PRO A N 1
ATOM 611 C CA . PRO A 1 79 ? -0.882 8.992 10.664 1 98.5 79 PRO A CA 1
ATOM 612 C C . PRO A 1 79 ? -0.153 8.148 9.625 1 98.5 79 PRO A C 1
ATOM 614 O O . PRO A 1 79 ? -0.338 8.344 8.422 1 98.5 79 PRO A O 1
ATOM 617 N N . VAL A 1 80 ? 0.666 7.141 10.125 1 98.81 80 VAL A N 1
ATOM 618 C CA . VAL A 1 80 ? 1.471 6.273 9.266 1 98.81 80 VAL A CA 1
ATOM 619 C C . VAL A 1 80 ? 1.217 4.812 9.625 1 98.81 80 VAL A C 1
ATOM 621 O O . VAL A 1 80 ? 1.277 4.434 10.797 1 98.81 80 VAL A O 1
ATOM 624 N N . GLY A 1 81 ? 0.814 4.047 8.664 1 98.44 81 GLY A N 1
ATOM 625 C CA . GLY A 1 81 ? 0.75 2.602 8.789 1 98.44 81 GLY A CA 1
ATOM 626 C C . GLY A 1 81 ? 1.743 1.882 7.895 1 98.44 81 GLY A C 1
ATOM 627 O O . GLY A 1 81 ? 2.215 2.443 6.906 1 98.44 81 GLY A O 1
ATOM 628 N N . ASN A 1 82 ? 2.043 0.646 8.273 1 98.31 82 ASN A N 1
ATOM 629 C CA . ASN A 1 82 ? 2.938 -0.182 7.469 1 98.31 82 ASN A CA 1
ATOM 630 C C . ASN A 1 82 ? 2.434 -1.618 7.371 1 98.31 82 ASN A C 1
ATOM 632 O O . ASN A 1 82 ? 1.557 -2.027 8.133 1 98.31 82 ASN A O 1
ATOM 636 N N . ILE A 1 83 ? 3.035 -2.352 6.426 1 96.94 83 ILE A N 1
ATOM 637 C CA . ILE A 1 83 ? 2.549 -3.699 6.152 1 96.94 83 ILE A CA 1
ATOM 638 C C . ILE A 1 83 ? 2.965 -4.637 7.285 1 96.94 83 ILE A C 1
ATOM 640 O O . ILE A 1 83 ? 4.078 -4.535 7.805 1 96.94 83 ILE A O 1
ATOM 644 N N . ALA A 1 84 ? 2.025 -5.492 7.594 1 95.31 84 ALA A N 1
ATOM 645 C CA . ALA A 1 84 ? 2.264 -6.691 8.391 1 95.31 84 ALA A CA 1
ATOM 646 C C . ALA A 1 84 ? 1.846 -7.945 7.629 1 95.31 84 ALA A C 1
ATOM 648 O O . ALA A 1 84 ? 1.012 -7.883 6.723 1 95.31 84 ALA A O 1
ATOM 649 N N . MET A 1 85 ? 2.486 -9.047 8 1 96.62 85 MET A N 1
ATOM 650 C CA . MET A 1 85 ? 2.178 -10.312 7.348 1 96.62 85 MET A CA 1
ATOM 651 C C . MET A 1 85 ? 1.896 -11.406 8.375 1 96.62 85 MET A C 1
ATOM 653 O O . MET A 1 85 ? 2.629 -11.539 9.359 1 96.62 85 MET A O 1
ATOM 657 N N . ARG A 1 86 ? 0.821 -12.094 8.086 1 96.25 86 ARG A N 1
ATOM 658 C CA . ARG A 1 86 ? 0.549 -13.258 8.93 1 96.25 86 ARG A CA 1
ATOM 659 C C . ARG A 1 86 ? 1.681 -14.273 8.836 1 96.25 86 ARG A C 1
ATOM 661 O O . ARG A 1 86 ? 2.334 -14.398 7.801 1 96.25 86 ARG A O 1
ATOM 668 N N . PRO A 1 87 ? 1.844 -15.055 9.914 1 96.44 87 PRO A N 1
ATOM 669 C CA . PRO A 1 87 ? 2.963 -16 9.945 1 96.44 87 PRO A CA 1
ATOM 670 C C . PRO A 1 87 ? 2.967 -16.953 8.742 1 96.44 87 PRO A C 1
ATOM 672 O O . PRO A 1 87 ? 4.012 -17.172 8.125 1 96.44 87 PRO A O 1
ATOM 675 N N . GLU A 1 88 ? 1.851 -17.5 8.367 1 96.69 88 GLU A N 1
ATOM 676 C CA . GLU A 1 88 ? 1.763 -18.422 7.25 1 96.69 88 GLU A CA 1
ATOM 677 C C . GLU A 1 88 ? 2.141 -17.75 5.934 1 96.69 88 GLU A C 1
ATOM 679 O O . GLU A 1 88 ? 2.785 -18.359 5.078 1 96.69 88 GLU A O 1
ATOM 684 N N . GLU A 1 89 ? 1.751 -16.531 5.832 1 97.5 89 GLU A N 1
ATOM 685 C CA . GLU A 1 89 ? 2.068 -15.758 4.633 1 97.5 89 GLU A CA 1
ATOM 686 C C . GLU A 1 89 ? 3.551 -15.398 4.582 1 97.5 89 GLU A C 1
ATOM 688 O O . GLU A 1 89 ? 4.16 -15.406 3.508 1 97.5 89 GLU A O 1
ATOM 693 N N . SER A 1 90 ? 4.059 -15.07 5.746 1 96.69 90 SER A N 1
ATOM 694 C CA . SER A 1 90 ? 5.488 -14.797 5.832 1 96.69 90 SER A CA 1
ATOM 695 C C . SER A 1 90 ? 6.309 -16.016 5.395 1 96.69 90 SER A C 1
ATOM 697 O O . SER A 1 90 ? 7.312 -15.867 4.691 1 96.69 90 SER A O 1
ATOM 699 N N . GLU A 1 91 ? 5.918 -17.188 5.77 1 96.06 91 GLU A N 1
ATOM 700 C CA . GLU A 1 91 ? 6.602 -18.406 5.383 1 96.06 91 GLU A CA 1
ATOM 701 C C . GLU A 1 91 ? 6.562 -18.609 3.871 1 96.06 91 GLU A C 1
ATOM 703 O O . GLU A 1 91 ? 7.562 -19 3.266 1 96.06 91 GLU A O 1
ATOM 708 N N . LYS A 1 92 ? 5.449 -18.312 3.301 1 95.94 92 LYS A N 1
ATOM 709 C CA . LYS A 1 92 ? 5.312 -18.406 1.851 1 95.94 92 LYS A CA 1
ATOM 710 C C . LYS A 1 92 ? 6.277 -17.453 1.147 1 95.94 92 LYS A C 1
ATOM 712 O O . LYS A 1 92 ? 6.914 -17.828 0.161 1 95.94 92 LYS A O 1
ATOM 717 N N . PHE A 1 93 ? 6.355 -16.312 1.689 1 96.44 93 PHE A N 1
ATOM 718 C CA . PHE A 1 93 ? 7.199 -15.273 1.099 1 96.44 93 PHE A CA 1
ATOM 719 C C . PHE A 1 93 ? 8.672 -15.656 1.202 1 96.44 93 PHE A C 1
ATOM 721 O O . PHE A 1 93 ? 9.422 -15.523 0.233 1 96.44 93 PHE A O 1
ATOM 728 N N . MET A 1 94 ? 9.023 -16.203 2.352 1 95.19 94 MET A N 1
ATOM 729 C CA . MET A 1 94 ? 10.406 -16.625 2.551 1 95.19 94 MET A CA 1
ATOM 730 C C . MET A 1 94 ? 10.773 -17.766 1.612 1 95.19 94 MET A C 1
ATOM 732 O O . MET A 1 94 ? 11.891 -17.828 1.092 1 95.19 94 MET A O 1
ATOM 736 N N . SER A 1 95 ? 9.844 -18.672 1.407 1 93.25 95 SER A N 1
ATOM 737 C CA . SER A 1 95 ? 10.062 -19.797 0.496 1 93.25 95 SER A CA 1
ATOM 738 C C . SER A 1 95 ? 10.297 -19.312 -0.93 1 93.25 95 SER A C 1
ATOM 740 O O . SER A 1 95 ? 11.141 -19.844 -1.645 1 93.25 95 SER A O 1
ATOM 742 N N . PHE A 1 96 ? 9.578 -18.297 -1.305 1 91.19 96 PHE A N 1
ATOM 743 C CA . PHE A 1 96 ? 9.758 -17.703 -2.625 1 91.19 96 PHE A CA 1
ATOM 744 C C . PHE A 1 96 ? 11.148 -17.078 -2.758 1 91.19 96 PHE A C 1
ATOM 746 O O . PHE A 1 96 ? 11.828 -17.297 -3.762 1 91.19 96 PHE A O 1
ATOM 753 N N . LEU A 1 97 ? 11.539 -16.328 -1.755 1 90.5 97 LEU A N 1
ATOM 754 C CA . LEU A 1 97 ? 12.805 -15.617 -1.808 1 90.5 97 LEU A CA 1
ATOM 755 C C . LEU A 1 97 ? 13.977 -16.594 -1.831 1 90.5 97 LEU A C 1
ATOM 757 O O . LEU A 1 97 ? 15.031 -16.281 -2.393 1 90.5 97 LEU A O 1
ATOM 761 N N . ASN A 1 98 ? 13.781 -17.766 -1.259 1 89.44 98 ASN A N 1
ATOM 762 C CA . ASN A 1 98 ? 14.859 -18.75 -1.153 1 89.44 98 ASN A CA 1
ATOM 763 C C . ASN A 1 98 ? 14.898 -19.656 -2.375 1 89.44 98 ASN A C 1
ATOM 765 O O . ASN A 1 98 ? 15.859 -20.422 -2.553 1 89.44 98 ASN A O 1
ATOM 769 N N . LYS A 1 99 ? 13.82 -19.781 -3.084 1 82 99 LYS A N 1
ATOM 770 C CA . LYS A 1 99 ? 13.797 -20.625 -4.273 1 82 99 LYS A CA 1
ATOM 771 C C . LYS A 1 99 ? 14.852 -20.188 -5.281 1 82 99 LYS A C 1
ATOM 773 O O . LYS A 1 99 ? 14.953 -19 -5.602 1 82 99 LYS A O 1
ATOM 778 N N . GLU A 1 100 ? 16 -21 -5.309 1 67.69 100 GLU A N 1
ATOM 779 C CA . GLU A 1 100 ? 17.094 -20.812 -6.254 1 67.69 100 GLU A CA 1
ATOM 780 C C . GLU A 1 100 ? 16.578 -20.719 -7.688 1 67.69 100 GLU A C 1
ATOM 782 O O . GLU A 1 100 ? 15.57 -21.328 -8.031 1 67.69 100 GLU A O 1
ATOM 787 N N . PRO A 1 101 ? 17.078 -19.641 -8.492 1 59.09 101 PRO A N 1
ATOM 788 C CA . PRO A 1 101 ? 16.719 -19.656 -9.914 1 59.09 101 PRO A CA 1
ATOM 789 C C . PRO A 1 101 ? 16.812 -21.047 -10.539 1 59.09 101 PRO A C 1
ATOM 791 O O . PRO A 1 101 ? 17.797 -21.75 -10.328 1 59.09 101 PRO A O 1
ATOM 794 N N . SER A 1 102 ? 15.742 -21.688 -10.617 1 55.56 102 SER A N 1
ATOM 795 C CA . SER A 1 102 ? 15.812 -23 -11.234 1 55.56 102 SER A CA 1
ATOM 796 C C . SER A 1 102 ? 16.656 -22.984 -12.5 1 55.56 102 SER A C 1
ATOM 798 O O . SER A 1 102 ? 16.453 -22.141 -13.375 1 55.56 102 SER A O 1
ATOM 800 N N . LEU A 1 103 ? 17.938 -23.297 -12.406 1 49.06 103 LEU A N 1
ATOM 801 C CA . LEU A 1 103 ? 18.797 -23.609 -13.547 1 49.06 103 LEU A CA 1
ATOM 802 C C . LEU A 1 103 ? 18.156 -24.656 -14.445 1 49.06 103 LEU A C 1
ATOM 804 O O . LEU A 1 103 ? 18.344 -25.859 -14.242 1 49.06 103 LEU A O 1
ATOM 808 N N . THR A 1 104 ? 16.828 -24.625 -14.578 1 38.03 104 THR A N 1
ATOM 809 C CA . THR A 1 104 ? 16.609 -25.578 -15.656 1 38.03 104 THR A CA 1
ATOM 810 C C . THR A 1 104 ? 16.859 -24.922 -17.016 1 38.03 104 THR A C 1
ATOM 812 O O . THR A 1 104 ? 16.562 -23.734 -17.203 1 38.03 104 THR A O 1
ATOM 815 N N . MET B 1 1 ? 15.008 -16.625 -6.691 1 78.44 1 MET B N 1
ATOM 816 C CA . MET B 1 1 ? 14.219 -15.914 -7.695 1 78.44 1 MET B CA 1
ATOM 817 C C . MET B 1 1 ? 14.289 -14.406 -7.48 1 78.44 1 MET B C 1
ATOM 819 O O . MET B 1 1 ? 14.383 -13.945 -6.34 1 78.44 1 MET B O 1
ATOM 823 N N . LYS B 1 2 ? 14.25 -13.664 -8.641 1 89.94 2 LYS B N 1
ATOM 824 C CA . LYS B 1 2 ? 14.336 -12.211 -8.547 1 89.94 2 LYS B CA 1
ATOM 825 C C . LYS B 1 2 ? 12.984 -11.602 -8.188 1 89.94 2 LYS B C 1
ATOM 827 O O . LYS B 1 2 ? 11.969 -11.906 -8.828 1 89.94 2 LYS B O 1
ATOM 832 N N . PHE B 1 3 ? 12.891 -10.891 -7.121 1 95.69 3 PHE B N 1
ATOM 833 C CA . PHE B 1 3 ? 11.711 -10.109 -6.766 1 95.69 3 PHE B CA 1
ATOM 834 C C . PHE B 1 3 ? 11.57 -8.898 -7.676 1 95.69 3 PHE B C 1
ATOM 836 O O . PHE B 1 3 ? 12.32 -7.93 -7.547 1 95.69 3 PHE B O 1
ATOM 843 N N . SER B 1 4 ? 10.461 -9 -8.523 1 97.38 4 SER B N 1
ATOM 844 C CA . SER B 1 4 ? 10.461 -7.949 -9.539 1 97.38 4 SER B CA 1
ATOM 845 C C . SER B 1 4 ? 9.039 -7.484 -9.844 1 97.38 4 SER B C 1
ATOM 847 O O . SER B 1 4 ? 8.844 -6.48 -10.539 1 97.38 4 SER B O 1
ATOM 849 N N . ASN B 1 5 ? 8.07 -8.258 -9.391 1 98.31 5 ASN B N 1
ATOM 850 C CA . ASN B 1 5 ? 6.664 -7.914 -9.609 1 98.31 5 ASN B CA 1
ATOM 851 C C . ASN B 1 5 ? 5.902 -7.824 -8.289 1 98.31 5 ASN B C 1
ATOM 853 O O . ASN B 1 5 ? 5.754 -8.82 -7.582 1 98.31 5 ASN B O 1
ATOM 857 N N . TYR B 1 6 ? 5.469 -6.691 -8.07 1 98.75 6 TYR B N 1
ATOM 858 C CA . TYR B 1 6 ? 4.789 -6.348 -6.82 1 98.75 6 TYR B CA 1
ATOM 859 C C . TYR B 1 6 ? 3.387 -5.82 -7.09 1 98.75 6 TYR B C 1
ATOM 861 O O . TYR B 1 6 ? 3.17 -5.078 -8.055 1 98.75 6 TYR B O 1
ATOM 869 N N . GLY B 1 7 ? 2.4 -6.18 -6.234 1 98.94 7 GLY B N 1
ATOM 870 C CA . GLY B 1 7 ? 1.037 -5.688 -6.348 1 98.94 7 GLY B CA 1
ATOM 871 C C . GLY B 1 7 ? 0.527 -5.039 -5.074 1 98.94 7 GLY B C 1
ATOM 872 O O . GLY B 1 7 ? 0.824 -5.508 -3.973 1 98.94 7 GLY B O 1
ATOM 873 N N . PHE B 1 8 ? -0.295 -4.062 -5.199 1 98.94 8 PHE B N 1
ATOM 874 C CA . PHE B 1 8 ? -0.983 -3.393 -4.102 1 98.94 8 PHE B CA 1
ATOM 875 C C . PHE B 1 8 ? -2.455 -3.182 -4.434 1 98.94 8 PHE B C 1
ATOM 877 O O . PHE B 1 8 ? -2.797 -2.814 -5.562 1 98.94 8 PHE B O 1
ATOM 884 N N . ILE B 1 9 ? -3.291 -3.295 -3.469 1 99 9 ILE B N 1
ATOM 885 C CA . ILE B 1 9 ? -4.715 -3.062 -3.693 1 99 9 ILE B CA 1
ATOM 886 C C . ILE B 1 9 ? -5.242 -2.066 -2.664 1 99 9 ILE B C 1
ATOM 888 O O . ILE B 1 9 ? -5.074 -2.26 -1.458 1 99 9 ILE B O 1
ATOM 892 N N . 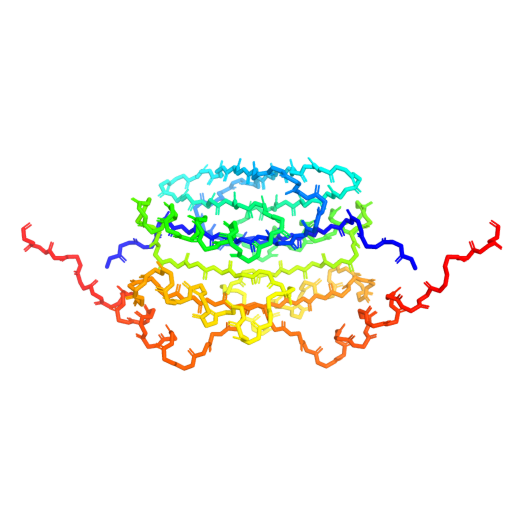MET B 1 10 ? -5.816 -1.053 -3.08 1 98.88 10 MET B N 1
ATOM 893 C CA . MET B 1 10 ? -6.574 -0.065 -2.314 1 98.88 10 MET B CA 1
ATOM 894 C C . MET B 1 10 ? -8.078 -0.277 -2.488 1 98.88 10 MET B C 1
ATOM 896 O O . MET B 1 10 ? -8.539 -0.567 -3.59 1 98.88 10 MET B O 1
ATOM 900 N N . ILE B 1 11 ? -8.852 -0.118 -1.387 1 98.94 11 ILE B N 1
ATOM 901 C CA . ILE B 1 11 ? -10.297 -0.26 -1.458 1 98.94 11 ILE B CA 1
ATOM 902 C C . ILE B 1 11 ? -10.969 0.99 -0.89 1 98.94 11 ILE B C 1
ATOM 904 O O . ILE B 1 11 ? -10.594 1.466 0.186 1 98.94 11 ILE B O 1
ATOM 908 N N . ASP B 1 12 ? -11.812 1.553 -1.615 1 98.81 12 ASP B N 1
ATOM 909 C CA . ASP B 1 12 ? -12.656 2.668 -1.206 1 98.81 12 ASP B CA 1
ATOM 910 C C . ASP B 1 12 ? -13.93 2.729 -2.047 1 98.81 12 ASP B C 1
ATOM 912 O O . ASP B 1 12 ? -13.883 2.557 -3.266 1 98.81 12 ASP B O 1
ATOM 916 N N . PRO B 1 13 ? -15.062 3.018 -1.457 1 98.44 13 PRO B N 1
ATOM 917 C CA . PRO B 1 13 ? -16.344 3.012 -2.174 1 98.44 13 PRO B CA 1
ATOM 918 C C . PRO B 1 13 ? -16.375 4.016 -3.324 1 98.44 13 PRO B C 1
ATOM 920 O O . PRO B 1 13 ? -17.234 3.918 -4.207 1 98.44 13 PRO B O 1
ATOM 923 N N . SER B 1 14 ? -15.508 4.992 -3.324 1 98.62 14 SER B N 1
ATOM 924 C CA . SER B 1 14 ? -15.492 6.016 -4.363 1 98.62 14 SER B CA 1
ATOM 925 C C . SER B 1 14 ? -15.125 5.422 -5.719 1 98.62 14 SER B C 1
ATOM 927 O O . SER B 1 14 ? -15.438 6.004 -6.762 1 98.62 14 SER B O 1
ATOM 929 N N . TYR B 1 15 ? -14.43 4.305 -5.758 1 98.75 15 TYR B N 1
ATOM 930 C CA . TYR B 1 15 ? -13.992 3.674 -6.996 1 98.75 15 TYR B CA 1
ATOM 931 C C . TYR B 1 15 ? -15.078 2.762 -7.559 1 98.75 15 TYR B C 1
ATOM 933 O O . TYR B 1 15 ? -14.906 1.541 -7.609 1 98.75 15 TYR B O 1
ATOM 941 N N . THR B 1 16 ? -16.047 3.334 -8.125 1 98.38 16 THR B N 1
ATOM 942 C CA . THR B 1 16 ? -17.188 2.586 -8.633 1 98.38 16 THR B CA 1
ATOM 943 C C . THR B 1 16 ? -16.797 1.733 -9.836 1 98.38 16 THR B C 1
ATOM 945 O O . THR B 1 16 ? -17.516 0.812 -10.219 1 98.38 16 THR B O 1
ATOM 948 N N . GLU B 1 17 ? -15.672 2.09 -10.477 1 98.44 17 GLU B N 1
ATOM 949 C CA . GLU B 1 17 ? -14.984 1.255 -11.453 1 98.44 17 GLU B CA 1
ATOM 950 C C . GLU B 1 17 ? -13.539 0.981 -11.039 1 98.44 17 GLU B C 1
ATOM 952 O O . GLU B 1 17 ? -12.883 1.846 -10.453 1 98.44 17 GLU B O 1
ATOM 957 N N . GLU B 1 18 ? -13.141 -0.179 -11.359 1 98.62 18 GLU B N 1
ATOM 958 C CA . GLU B 1 18 ? -11.75 -0.527 -11.086 1 98.62 18 GLU B CA 1
ATOM 959 C C . GLU B 1 18 ? -10.797 0.422 -11.805 1 98.62 18 GLU B C 1
ATOM 961 O O . GLU B 1 18 ? -11.008 0.762 -12.969 1 98.62 18 GLU B O 1
ATOM 966 N N . GLN B 1 19 ? -9.789 0.875 -11.195 1 98.94 19 GLN B N 1
ATOM 967 C CA . GLN B 1 19 ? -8.656 1.584 -11.781 1 98.94 19 GLN B CA 1
ATOM 968 C C . GLN B 1 19 ? -7.344 0.86 -11.484 1 98.94 19 GLN B C 1
ATOM 970 O O . GLN B 1 19 ? -7.203 0.221 -10.445 1 98.94 19 GLN B O 1
ATOM 975 N N . SER B 1 20 ? -6.43 0.915 -12.375 1 98.94 20 SER B N 1
ATOM 976 C CA . SER B 1 20 ? -5.117 0.325 -12.133 1 98.94 20 SER B CA 1
ATOM 977 C C . SER B 1 20 ? -4.016 1.132 -12.812 1 98.94 20 SER B C 1
ATOM 979 O O . SER B 1 20 ? -4.277 1.9 -13.734 1 98.94 20 SER B O 1
ATOM 981 N N . THR B 1 21 ? -2.867 1.031 -12.312 1 98.88 21 THR B N 1
ATOM 982 C CA . THR B 1 21 ? -1.666 1.621 -12.891 1 98.88 21 THR B CA 1
ATOM 983 C C . THR B 1 21 ? -0.441 0.763 -12.586 1 98.88 21 THR B C 1
ATOM 985 O O . THR B 1 21 ? -0.481 -0.094 -11.703 1 98.88 21 THR B O 1
ATOM 988 N N . ALA B 1 22 ? 0.552 0.923 -13.414 1 98.88 22 ALA B N 1
ATOM 989 C CA . ALA B 1 22 ? 1.838 0.272 -13.18 1 98.88 22 ALA B CA 1
ATOM 990 C C . ALA B 1 22 ? 2.982 1.281 -13.234 1 98.88 22 ALA B C 1
ATOM 992 O O . ALA B 1 22 ? 3.027 2.125 -14.133 1 98.88 22 ALA B O 1
ATOM 993 N N . LEU B 1 23 ? 3.799 1.296 -12.25 1 98.88 23 LEU B N 1
ATOM 994 C CA . LEU B 1 23 ? 5.074 2.008 -12.258 1 98.88 23 LEU B CA 1
ATOM 995 C C . LEU B 1 23 ? 6.234 1.041 -12.477 1 98.88 23 LEU B C 1
ATOM 997 O O . LEU B 1 23 ? 6.312 0.002 -11.812 1 98.88 23 LEU B O 1
ATOM 1001 N N . LYS B 1 24 ? 7.098 1.345 -13.438 1 98.81 24 LYS B N 1
ATOM 1002 C CA . LYS B 1 24 ? 8.172 0.433 -13.82 1 98.81 24 LYS B CA 1
ATOM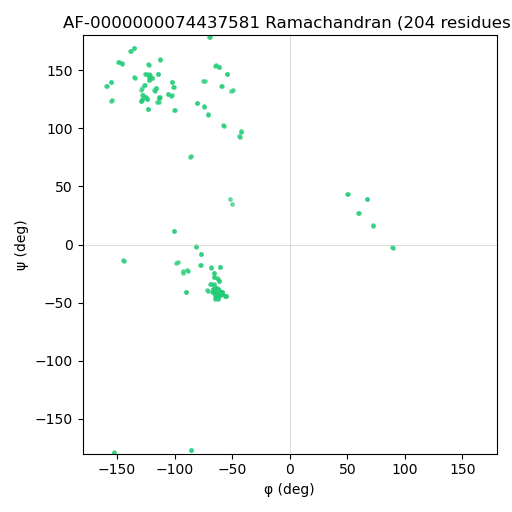 1003 C C . LYS B 1 24 ? 9.523 1.131 -13.773 1 98.81 24 LYS B C 1
ATOM 1005 O O . LYS B 1 24 ? 9.656 2.273 -14.219 1 98.81 24 LYS B O 1
ATOM 1010 N N . ALA B 1 25 ? 10.461 0.421 -13.25 1 98.62 25 ALA B N 1
ATOM 1011 C CA . ALA B 1 25 ? 11.828 0.92 -13.242 1 98.62 25 ALA B CA 1
ATOM 1012 C C . ALA B 1 25 ? 12.836 -0.229 -13.172 1 98.62 25 ALA B C 1
ATOM 1014 O O . ALA B 1 25 ? 12.766 -1.064 -12.266 1 98.62 25 ALA B O 1
ATOM 1015 N N . ASN B 1 26 ? 13.719 -0.288 -14.102 1 98.06 26 ASN B N 1
ATOM 1016 C CA . ASN B 1 26 ? 14.859 -1.193 -14.102 1 98.06 26 ASN B CA 1
ATOM 1017 C C . ASN B 1 26 ? 14.438 -2.635 -13.828 1 98.06 26 ASN B C 1
ATOM 1019 O O . ASN B 1 26 ? 14.984 -3.291 -12.945 1 98.06 26 ASN B O 1
ATOM 1023 N N . GLY B 1 27 ? 13.422 -3.088 -14.406 1 97.62 27 GLY B N 1
ATOM 1024 C CA . GLY B 1 27 ? 12.969 -4.469 -14.352 1 97.62 27 GLY B CA 1
ATOM 1025 C C . GLY B 1 27 ? 12.031 -4.742 -13.188 1 97.62 27 GLY B C 1
ATOM 1026 O O . GLY B 1 27 ? 11.562 -5.867 -13.016 1 97.62 27 GLY B O 1
ATOM 1027 N N . PHE B 1 28 ? 11.789 -3.764 -12.391 1 98.56 28 PHE B N 1
ATOM 1028 C CA . PHE B 1 28 ? 10.836 -3.887 -11.289 1 98.56 28 PHE B CA 1
ATOM 1029 C C . PHE B 1 28 ? 9.508 -3.229 -11.648 1 98.56 28 PHE B C 1
ATOM 1031 O O . PHE B 1 28 ? 9.484 -2.127 -12.195 1 98.56 28 PHE B O 1
ATOM 1038 N N . THR B 1 29 ? 8.391 -3.961 -11.32 1 98.88 29 THR B N 1
ATOM 1039 C CA . THR B 1 29 ? 7.066 -3.426 -11.602 1 98.88 29 THR B CA 1
ATOM 1040 C C . THR B 1 29 ? 6.215 -3.375 -10.336 1 98.88 29 THR B C 1
ATOM 1042 O O . THR B 1 29 ? 6.082 -4.379 -9.633 1 98.88 29 THR B O 1
ATOM 1045 N N . THR B 1 30 ? 5.691 -2.27 -10 1 98.88 30 THR B N 1
ATOM 1046 C CA . THR B 1 30 ? 4.633 -2.078 -9.016 1 98.88 30 THR B CA 1
ATOM 1047 C C . THR B 1 30 ? 3.279 -1.911 -9.695 1 98.88 30 THR B C 1
ATOM 1049 O O . THR B 1 30 ? 3.07 -0.954 -10.445 1 98.88 30 THR B O 1
ATOM 1052 N N . THR B 1 31 ? 2.4 -2.805 -9.477 1 98.94 31 THR B N 1
ATOM 1053 C CA . THR B 1 31 ? 1.045 -2.689 -10 1 98.94 31 THR B CA 1
ATOM 1054 C C . THR B 1 31 ? 0.063 -2.33 -8.891 1 98.94 31 THR B C 1
ATOM 1056 O O . THR B 1 31 ? 0.03 -2.988 -7.848 1 98.94 31 THR B O 1
ATOM 1059 N N . VAL B 1 32 ? -0.748 -1.292 -9.141 1 98.94 32 VAL B N 1
ATOM 1060 C CA . VAL B 1 32 ? -1.708 -0.816 -8.148 1 98.94 32 VAL B CA 1
ATOM 1061 C C . VAL B 1 32 ? -3.129 -0.976 -8.688 1 98.94 32 VAL B C 1
ATOM 1063 O O . VAL B 1 32 ? -3.412 -0.605 -9.828 1 98.94 32 VAL B O 1
ATOM 1066 N N . TYR B 1 33 ? -3.977 -1.506 -7.906 1 99 33 TYR B N 1
ATOM 1067 C CA . TYR B 1 33 ? -5.41 -1.53 -8.18 1 99 33 TYR B CA 1
ATOM 1068 C C . TYR B 1 33 ? -6.176 -0.731 -7.129 1 99 33 TYR B C 1
ATOM 1070 O O . TYR B 1 33 ? -5.914 -0.854 -5.934 1 99 33 TYR B O 1
ATOM 1078 N N . CYS B 1 34 ? -7.094 0.072 -7.566 1 98.94 34 CYS B N 1
ATOM 1079 C CA . CYS B 1 34 ? -8.102 0.722 -6.73 1 98.94 34 CYS B CA 1
ATOM 1080 C C . CYS B 1 34 ? -9.492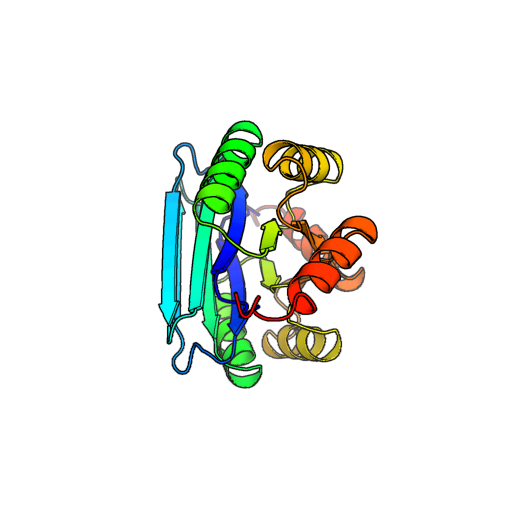 0.201 -7.051 1 98.94 34 CYS B C 1
ATOM 1082 O O . CYS B 1 34 ? -9.93 0.245 -8.203 1 98.94 34 CYS B O 1
ATOM 1084 N N . VAL B 1 35 ? -10.156 -0.251 -5.996 1 98.94 35 VAL B N 1
ATOM 1085 C CA . VAL B 1 35 ? -11.398 -0.978 -6.223 1 98.94 35 VAL B CA 1
ATOM 1086 C C . VAL B 1 35 ? -12.469 -0.498 -5.242 1 98.94 35 VAL B C 1
ATOM 1088 O O . VAL B 1 35 ? -12.148 0.137 -4.234 1 98.94 35 VAL B O 1
ATOM 1091 N N . GLN B 1 36 ? -13.656 -0.893 -5.48 1 98.88 36 GLN B N 1
ATOM 1092 C CA . GLN B 1 36 ? -14.805 -0.405 -4.719 1 98.88 36 GLN B CA 1
ATOM 1093 C C . GLN B 1 36 ? -15.062 -1.285 -3.498 1 98.88 36 GLN B C 1
ATOM 1095 O O . GLN B 1 36 ? -15.43 -0.785 -2.432 1 98.88 36 GLN B O 1
ATOM 1100 N N . ASP B 1 37 ? -14.922 -2.631 -3.707 1 98.81 37 ASP B N 1
ATOM 1101 C CA . ASP B 1 37 ? -15.375 -3.572 -2.689 1 98.81 37 ASP B CA 1
ATOM 1102 C C . ASP B 1 37 ? -14.586 -4.875 -2.754 1 98.81 37 ASP B C 1
ATOM 1104 O O . ASP B 1 37 ? -13.68 -5.02 -3.578 1 98.81 37 ASP B O 1
ATOM 1108 N N . ILE B 1 38 ? -14.961 -5.754 -1.901 1 98.94 38 ILE B N 1
ATOM 1109 C CA . ILE B 1 38 ? -14.188 -6.977 -1.713 1 98.94 38 ILE B CA 1
ATOM 1110 C C . ILE B 1 38 ? -14.312 -7.863 -2.951 1 98.94 38 ILE B C 1
ATOM 1112 O O . ILE B 1 38 ? -13.367 -8.547 -3.33 1 98.94 38 ILE B O 1
ATOM 1116 N N . ASN B 1 39 ? -15.43 -7.855 -3.607 1 98.88 39 ASN B N 1
ATOM 1117 C CA . ASN B 1 39 ? -15.57 -8.633 -4.832 1 98.88 39 ASN B CA 1
ATOM 1118 C C . ASN B 1 39 ? -14.609 -8.156 -5.914 1 98.88 39 ASN B C 1
ATOM 1120 O O . ASN B 1 39 ? -13.914 -8.961 -6.535 1 98.88 39 ASN B O 1
ATOM 1124 N N . MET B 1 40 ? -14.578 -6.902 -6.066 1 98.94 40 MET B N 1
ATOM 1125 C CA . MET B 1 40 ? -13.641 -6.328 -7.027 1 98.94 40 MET B CA 1
ATOM 1126 C C . MET B 1 40 ? -12.195 -6.562 -6.598 1 98.94 40 MET B C 1
ATOM 1128 O O . MET B 1 40 ? -11.32 -6.781 -7.438 1 98.94 40 MET B O 1
ATOM 1132 N N . ALA B 1 41 ? -12 -6.543 -5.305 1 98.94 41 ALA B N 1
ATOM 1133 C CA . ALA B 1 41 ? -10.648 -6.777 -4.797 1 98.94 41 ALA B CA 1
ATOM 1134 C C . ALA B 1 41 ? -10.188 -8.195 -5.105 1 98.94 41 ALA B C 1
ATOM 1136 O O . ALA B 1 41 ? -9.031 -8.414 -5.473 1 98.94 41 ALA B O 1
ATOM 1137 N N . CYS B 1 42 ? -11.047 -9.133 -4.969 1 98.94 42 CYS B N 1
ATOM 1138 C CA . CYS B 1 42 ? -10.711 -10.516 -5.273 1 98.94 42 CYS B CA 1
ATOM 1139 C C . CYS B 1 42 ? -10.383 -10.68 -6.754 1 98.94 42 CYS B C 1
ATOM 1141 O O . CYS B 1 42 ? -9.43 -11.383 -7.109 1 98.94 42 CYS B O 1
ATOM 1143 N N . LYS B 1 43 ? -11.125 -10.062 -7.539 1 98.94 43 LYS B N 1
ATOM 1144 C CA . LYS B 1 43 ? -10.844 -10.109 -8.969 1 98.94 43 LYS B CA 1
ATOM 1145 C C . LYS B 1 43 ? -9.492 -9.461 -9.281 1 98.94 43 LYS B C 1
ATOM 1147 O O . LYS B 1 43 ? -8.719 -9.992 -10.086 1 98.94 43 LYS B O 1
ATOM 1152 N N . ALA B 1 44 ? -9.219 -8.352 -8.703 1 98.94 44 ALA B N 1
ATOM 1153 C CA . ALA B 1 44 ? -7.93 -7.688 -8.875 1 98.94 44 ALA B CA 1
ATOM 1154 C C . ALA B 1 44 ? -6.781 -8.586 -8.43 1 98.94 44 ALA B C 1
ATOM 1156 O O . ALA B 1 44 ? -5.734 -8.641 -9.086 1 98.94 44 ALA B O 1
ATOM 1157 N N . ALA B 1 45 ? -6.992 -9.281 -7.32 1 98.94 45 ALA B N 1
ATOM 1158 C CA . ALA B 1 45 ? -5.965 -10.195 -6.82 1 98.94 45 ALA B CA 1
ATOM 1159 C C . ALA B 1 45 ? -5.664 -11.289 -7.836 1 98.94 45 ALA B C 1
ATOM 1161 O O . ALA B 1 45 ? -4.5 -11.641 -8.055 1 98.94 45 ALA B O 1
ATOM 1162 N N . LYS B 1 46 ? -6.656 -11.789 -8.391 1 98.88 46 LYS B N 1
ATOM 1163 C CA . LYS B 1 46 ? -6.469 -12.812 -9.414 1 98.88 46 LYS B CA 1
ATOM 1164 C C . LYS B 1 46 ? -5.723 -12.258 -10.625 1 98.88 46 LYS B C 1
ATOM 1166 O O . LYS B 1 46 ? -4.867 -12.93 -11.195 1 98.88 46 LYS B O 1
ATOM 1171 N N . LYS B 1 47 ? -6.078 -11.086 -11.016 1 98.94 47 LYS B N 1
ATOM 1172 C CA . LYS B 1 47 ? -5.363 -10.438 -12.109 1 98.94 47 LYS B CA 1
ATOM 1173 C C . LYS B 1 47 ? -3.887 -10.258 -11.766 1 98.94 47 LYS B C 1
ATOM 1175 O O . LYS B 1 47 ? -3.02 -10.453 -12.625 1 98.94 47 LYS B O 1
ATOM 1180 N N . LEU B 1 48 ? -3.596 -9.891 -10.578 1 98.88 48 LEU B N 1
ATOM 1181 C CA . LEU B 1 48 ? -2.219 -9.742 -10.125 1 98.88 48 LEU B CA 1
ATOM 1182 C C . LEU B 1 48 ? -1.491 -11.086 -10.141 1 98.88 48 LEU B C 1
ATOM 1184 O O . LEU B 1 48 ? -0.333 -11.156 -10.555 1 98.88 48 LEU B O 1
ATOM 1188 N N . GLN B 1 49 ? -2.191 -12.062 -9.656 1 98.69 49 GLN B N 1
ATOM 1189 C CA . GLN B 1 49 ? -1.624 -13.406 -9.734 1 98.69 49 GLN B CA 1
ATOM 1190 C C . GLN B 1 49 ? -1.284 -13.773 -11.172 1 98.69 49 GLN B C 1
ATOM 1192 O O . GLN B 1 49 ? -0.211 -14.32 -11.445 1 98.69 49 GLN B O 1
ATOM 1197 N N . ASP B 1 50 ? -2.201 -13.469 -12.062 1 98.38 50 ASP B N 1
ATOM 1198 C CA . ASP B 1 50 ? -1.983 -13.766 -13.477 1 98.38 50 ASP B CA 1
ATOM 1199 C C . ASP B 1 50 ? -0.788 -12.984 -14.016 1 98.38 50 ASP B C 1
ATOM 1201 O O . ASP B 1 50 ? -0.113 -13.438 -14.945 1 98.38 50 ASP B O 1
ATOM 1205 N N . LYS B 1 51 ? -0.551 -11.852 -13.445 1 98.06 51 LYS B N 1
ATOM 1206 C CA . LYS B 1 51 ? 0.599 -11.039 -13.812 1 98.06 51 LYS B CA 1
ATOM 1207 C C . LYS B 1 51 ? 1.869 -11.531 -13.125 1 98.06 51 LYS B C 1
ATOM 1209 O O . LYS B 1 51 ? 2.924 -10.898 -13.234 1 98.06 51 LYS B O 1
ATOM 1214 N N . ARG B 1 52 ? 1.722 -12.555 -12.297 1 97 52 ARG B N 1
ATOM 1215 C CA . ARG B 1 52 ? 2.836 -13.234 -11.648 1 97 52 ARG B CA 1
ATOM 1216 C C . ARG B 1 52 ? 3.525 -12.32 -10.641 1 97 52 ARG B C 1
ATOM 1218 O O . ARG B 1 52 ? 4.754 -12.289 -10.562 1 97 52 ARG B O 1
ATOM 1225 N N . VAL B 1 53 ? 2.721 -11.602 -9.977 1 98.5 53 VAL B N 1
ATOM 1226 C CA 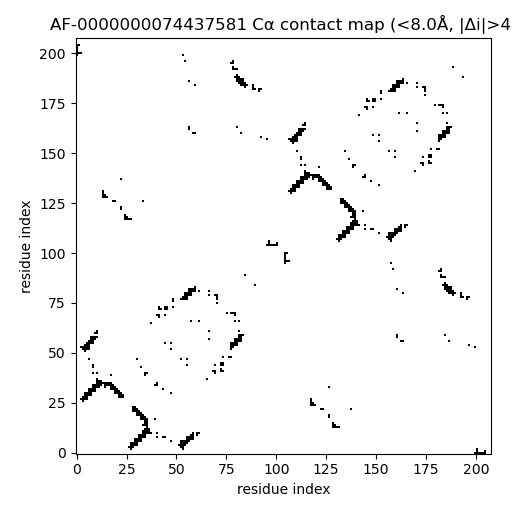. VAL B 1 53 ? 3.307 -10.844 -8.875 1 98.5 53 VAL B CA 1
ATOM 1227 C C . VAL B 1 53 ? 3.846 -11.805 -7.812 1 98.5 53 VAL B C 1
ATOM 1229 O O . VAL B 1 53 ? 3.365 -12.93 -7.688 1 98.5 53 VAL B O 1
ATOM 1232 N N . HIS B 1 54 ? 4.84 -11.289 -7.086 1 98.06 54 HIS B N 1
ATOM 1233 C CA . HIS B 1 54 ? 5.508 -12.102 -6.078 1 98.06 54 HIS B CA 1
ATOM 1234 C C . HIS B 1 54 ? 4.938 -11.844 -4.688 1 98.06 54 HIS B C 1
ATOM 1236 O O . HIS B 1 54 ? 5.164 -12.633 -3.766 1 98.06 54 HIS B O 1
ATOM 1242 N N . LEU B 1 55 ? 4.238 -10.82 -4.551 1 98.5 55 LEU B N 1
ATOM 1243 C CA . LEU B 1 55 ? 3.635 -10.375 -3.297 1 98.5 55 LEU B CA 1
ATOM 1244 C C . LEU B 1 55 ? 2.48 -9.414 -3.555 1 98.5 55 LEU B C 1
ATOM 1246 O O . LEU B 1 55 ? 2.576 -8.547 -4.422 1 98.5 55 LEU B O 1
ATOM 1250 N N . ILE B 1 56 ? 1.365 -9.562 -2.848 1 98.88 56 ILE B N 1
ATOM 1251 C CA . ILE B 1 56 ? 0.254 -8.617 -2.834 1 98.88 56 ILE B CA 1
ATOM 1252 C C . ILE B 1 56 ? 0.139 -7.977 -1.454 1 98.88 56 ILE B C 1
ATOM 1254 O O . ILE B 1 56 ? 0.09 -8.68 -0.439 1 98.88 56 ILE B O 1
ATOM 1258 N N . GLU B 1 57 ? 0.113 -6.754 -1.348 1 98.94 57 GLU B N 1
ATOM 1259 C CA . GLU B 1 57 ? -0.163 -6.043 -0.103 1 98.94 57 GLU B CA 1
ATOM 1260 C C . GLU B 1 57 ? -1.471 -5.262 -0.192 1 98.94 57 GLU B C 1
ATOM 1262 O O . GLU B 1 57 ? -1.822 -4.75 -1.256 1 98.94 57 GLU B O 1
ATOM 1267 N N . LEU B 1 58 ? -2.182 -5.133 0.866 1 98.94 58 LEU B N 1
ATOM 1268 C CA . LEU B 1 58 ? -3.521 -4.562 0.96 1 98.94 58 LEU B CA 1
ATOM 1269 C C . LEU B 1 58 ? -3.527 -3.346 1.882 1 98.94 58 LEU B C 1
ATOM 1271 O O . LEU B 1 58 ? -2.875 -3.352 2.928 1 98.94 58 LEU B O 1
ATOM 1275 N N . CYS B 1 59 ? -4.32 -2.395 1.499 1 98.81 59 CYS B N 1
ATOM 1276 C CA . CYS B 1 59 ? -4.348 -1.207 2.346 1 98.81 59 CYS B CA 1
ATOM 1277 C C . CYS B 1 59 ? -5.027 -1.502 3.678 1 98.81 59 CYS B C 1
ATOM 1279 O O . CYS B 1 59 ? -5.535 -2.604 3.891 1 98.81 59 CYS B O 1
ATOM 1281 N N . GLY B 1 60 ? -5.086 -0.537 4.539 1 98.19 60 GLY B N 1
ATOM 1282 C CA . GLY B 1 60 ? -5.484 -0.736 5.926 1 98.19 60 GLY B CA 1
ATOM 1283 C C . GLY B 1 60 ? -6.984 -0.904 6.094 1 98.19 60 GLY B C 1
ATOM 1284 O O . GLY B 1 60 ? -7.449 -1.315 7.16 1 98.19 60 GLY B O 1
ATOM 1285 N N . ALA B 1 61 ? -7.727 -0.701 5.07 1 98 61 ALA B N 1
ATOM 1286 C CA . ALA B 1 61 ? -9.18 -0.831 5.156 1 98 61 ALA B CA 1
ATOM 1287 C C . ALA B 1 61 ? -9.602 -2.297 5.137 1 98 61 ALA B C 1
ATOM 1289 O O . ALA B 1 61 ? -10.742 -2.625 5.453 1 98 61 ALA B O 1
ATOM 1290 N N . PHE B 1 62 ? -8.719 -3.184 4.703 1 98.5 62 PHE B N 1
ATOM 1291 C CA . PHE B 1 62 ? -9.023 -4.609 4.715 1 98.5 62 PHE B CA 1
ATOM 1292 C C . PHE B 1 62 ? -8.961 -5.168 6.129 1 98.5 62 PHE B C 1
ATOM 1294 O O . PHE B 1 62 ? -7.902 -5.156 6.762 1 98.5 62 PHE B O 1
ATOM 1301 N N . ASN B 1 63 ? -10.062 -5.645 6.523 1 97.38 63 ASN B N 1
ATOM 1302 C CA . ASN B 1 63 ? -10.039 -6.32 7.816 1 97.38 63 ASN B CA 1
ATOM 1303 C C . ASN B 1 63 ? -9.633 -7.785 7.676 1 97.38 63 ASN B C 1
ATOM 1305 O O . ASN B 1 63 ? -9.297 -8.234 6.578 1 97.38 63 ASN B O 1
ATOM 1309 N N . HIS B 1 64 ? -9.656 -8.5 8.805 1 97 64 HIS B N 1
ATOM 1310 C CA . HIS B 1 64 ? -9.133 -9.859 8.828 1 97 64 HIS B CA 1
ATOM 1311 C C . HIS B 1 64 ? -9.906 -10.766 7.883 1 97 64 HIS B C 1
ATOM 1313 O O . HIS B 1 64 ? -9.312 -11.57 7.156 1 97 64 HIS B O 1
ATOM 1319 N N . GLU B 1 65 ? -11.203 -10.625 7.891 1 98.25 65 GLU B N 1
ATOM 1320 C CA . GLU B 1 65 ? -12.031 -11.453 7.027 1 98.25 65 GLU B CA 1
ATOM 1321 C C . GLU B 1 65 ? -11.742 -11.18 5.555 1 98.25 65 GLU B C 1
ATOM 1323 O O . GLU B 1 65 ? -11.633 -12.109 4.754 1 98.25 65 GLU B O 1
ATOM 1328 N N . MET B 1 66 ? -11.641 -9.953 5.191 1 98.75 66 MET B N 1
ATOM 1329 C CA . MET B 1 66 ? -11.352 -9.562 3.816 1 98.75 66 MET B CA 1
ATOM 1330 C C . MET B 1 66 ? -9.992 -10.086 3.373 1 98.75 66 MET B C 1
ATOM 1332 O O . MET B 1 66 ? -9.844 -10.562 2.248 1 98.75 66 MET B O 1
ATOM 1336 N N . VAL B 1 67 ? -9.016 -10.039 4.258 1 98.56 67 VAL B N 1
ATOM 1337 C CA . VAL B 1 67 ? -7.676 -10.539 3.949 1 98.56 67 VAL B CA 1
ATOM 1338 C C . VAL B 1 67 ? -7.746 -12.031 3.627 1 98.56 67 VAL B C 1
ATOM 1340 O O . VAL B 1 67 ? -7.141 -12.492 2.658 1 98.56 67 VAL B O 1
ATOM 1343 N N . THR B 1 68 ? -8.5 -12.75 4.391 1 98.56 68 THR B N 1
ATOM 1344 C CA . THR B 1 68 ? -8.68 -14.18 4.164 1 98.56 68 THR B CA 1
ATOM 1345 C C . THR B 1 68 ? -9.305 -14.438 2.801 1 98.56 68 THR B C 1
ATOM 1347 O O . THR B 1 68 ? -8.891 -15.344 2.08 1 98.56 68 THR B O 1
ATOM 1350 N N . GLN B 1 69 ? -10.234 -13.609 2.436 1 98.81 69 GLN B N 1
ATOM 1351 C CA . GLN B 1 69 ? -10.883 -13.75 1.139 1 98.81 69 GLN B CA 1
ATOM 1352 C C . GLN B 1 69 ? -9.898 -13.516 -0.001 1 98.81 69 GLN B C 1
ATOM 1354 O O . GLN B 1 69 ? -9.945 -14.211 -1.021 1 98.81 69 GLN B O 1
ATOM 1359 N N . ILE B 1 70 ? -8.984 -12.547 0.116 1 98.94 70 ILE B N 1
ATOM 1360 C CA . ILE B 1 70 ? -7.977 -12.273 -0.901 1 98.94 70 ILE B CA 1
ATOM 1361 C C . ILE B 1 70 ? -7.035 -13.469 -1.03 1 98.94 70 ILE B C 1
ATOM 1363 O O . ILE B 1 70 ? -6.707 -13.891 -2.143 1 98.94 70 ILE B O 1
ATOM 1367 N N . ILE B 1 71 ? -6.602 -14.047 0.133 1 98.62 71 ILE B N 1
ATOM 1368 C CA . ILE B 1 71 ? -5.719 -15.211 0.141 1 98.62 71 ILE B CA 1
ATOM 1369 C C . ILE B 1 71 ? -6.383 -16.375 -0.597 1 98.62 71 ILE B C 1
ATOM 1371 O O . ILE B 1 71 ? -5.746 -17.031 -1.417 1 98.62 71 ILE B O 1
ATOM 1375 N N . GLU B 1 72 ? -7.656 -16.547 -0.346 1 98.69 72 GLU B N 1
ATOM 1376 C CA . GLU B 1 72 ? -8.398 -17.609 -1.01 1 98.69 72 GLU B CA 1
ATOM 1377 C C . GLU B 1 72 ? -8.523 -17.344 -2.508 1 98.69 72 GLU B C 1
ATOM 1379 O O . GLU B 1 72 ? -8.438 -18.281 -3.316 1 98.69 72 GLU B O 1
ATOM 1384 N N . ALA B 1 73 ? -8.711 -16.109 -2.881 1 98.88 73 ALA B N 1
ATOM 1385 C CA . ALA B 1 73 ? -8.906 -15.719 -4.277 1 98.88 73 ALA B CA 1
ATOM 1386 C C . ALA B 1 73 ? -7.688 -16.078 -5.121 1 98.88 73 ALA B C 1
ATOM 1388 O O . ALA B 1 73 ? -7.812 -16.375 -6.309 1 98.88 73 ALA B O 1
ATOM 1389 N N . VAL B 1 74 ? -6.52 -16.047 -4.516 1 98.62 74 VAL B N 1
ATOM 1390 C CA . VAL B 1 74 ? -5.305 -16.344 -5.266 1 98.62 74 VAL B CA 1
ATOM 1391 C C . VAL B 1 74 ? -4.863 -17.781 -4.977 1 98.62 74 VAL B C 1
ATOM 1393 O O . VAL B 1 74 ? -3.699 -18.125 -5.184 1 98.62 74 VAL B O 1
ATOM 1396 N N . ASP B 1 75 ? -5.668 -18.578 -4.348 1 97.5 75 ASP B N 1
ATOM 1397 C CA . ASP B 1 75 ? -5.465 -20 -4.047 1 97.5 75 ASP B CA 1
ATOM 1398 C C . ASP B 1 75 ? -4.219 -20.203 -3.186 1 97.5 75 ASP B C 1
ATOM 1400 O O . ASP B 1 75 ? -3.484 -21.172 -3.369 1 97.5 75 ASP B O 1
ATOM 1404 N N . GLY B 1 76 ? -3.879 -19.25 -2.455 1 95.56 76 GLY B N 1
ATOM 1405 C CA . GLY B 1 76 ? -2.734 -19.344 -1.562 1 95.56 76 GLY B CA 1
ATOM 1406 C C . GLY B 1 76 ? -1.405 -19.328 -2.293 1 95.56 76 GLY B C 1
ATOM 1407 O O . GLY B 1 76 ? -0.366 -19.641 -1.708 1 95.56 76 GLY B O 1
ATOM 1408 N N . LYS B 1 77 ? -1.378 -18.938 -3.482 1 96.25 77 LYS B N 1
ATOM 1409 C CA . LYS B 1 77 ? -0.176 -19.078 -4.297 1 96.25 77 LYS B CA 1
ATOM 1410 C C . LYS B 1 77 ? 0.694 -17.828 -4.23 1 96.25 77 LYS B C 1
ATOM 1412 O O . LYS B 1 77 ? 1.874 -17.875 -4.586 1 96.25 77 LYS B O 1
ATOM 1417 N N . VAL B 1 78 ? 0.119 -16.75 -3.938 1 98.31 78 VAL B N 1
ATOM 1418 C CA . VAL B 1 78 ? 0.843 -15.484 -3.789 1 98.31 78 VAL B CA 1
ATOM 1419 C C . VAL B 1 78 ? 0.775 -15.016 -2.336 1 98.31 78 VAL B C 1
ATOM 1421 O O . VAL B 1 78 ? -0.311 -14.914 -1.762 1 98.31 78 VAL B O 1
ATOM 1424 N N . PRO B 1 79 ? 1.944 -14.805 -1.655 1 98.5 79 PRO B N 1
ATOM 1425 C CA . PRO B 1 79 ? 1.865 -14.242 -0.307 1 98.5 79 PRO B CA 1
ATOM 1426 C C . PRO B 1 79 ? 1.084 -12.93 -0.263 1 98.5 79 PRO B C 1
ATOM 1428 O O . PRO B 1 79 ? 1.159 -12.125 -1.199 1 98.5 79 PRO B O 1
ATOM 1431 N N . VAL B 1 80 ? 0.349 -12.695 0.889 1 98.81 80 VAL B N 1
ATOM 1432 C CA . VAL B 1 80 ? -0.491 -11.516 1.073 1 98.81 80 VAL B CA 1
ATOM 1433 C C . VAL B 1 80 ? -0.151 -10.844 2.4 1 98.81 80 VAL B C 1
ATOM 1435 O O . VAL B 1 80 ? -0.099 -11.5 3.443 1 98.81 80 VAL B O 1
ATOM 1438 N N . GLY B 1 81 ? 0.203 -9.602 2.342 1 98.44 81 GLY B N 1
ATOM 1439 C CA . GLY B 1 81 ? 0.333 -8.766 3.523 1 98.44 81 GLY B CA 1
ATOM 1440 C C . GLY B 1 81 ? -0.699 -7.656 3.582 1 98.44 81 GLY B C 1
ATOM 1441 O O . GLY B 1 81 ? -1.273 -7.277 2.559 1 98.44 81 GLY B O 1
ATOM 1442 N N . ASN B 1 82 ? -0.912 -7.148 4.789 1 98.31 82 ASN B N 1
ATOM 1443 C CA . ASN B 1 82 ? -1.838 -6.039 4.98 1 98.31 82 ASN B CA 1
ATOM 1444 C C . ASN B 1 82 ? -1.281 -5.012 5.965 1 98.31 82 ASN B C 1
ATOM 1446 O O . ASN B 1 82 ? -0.317 -5.289 6.68 1 98.31 82 ASN B O 1
ATOM 1450 N N . ILE B 1 83 ? -1.937 -3.844 5.977 1 97.06 83 ILE B N 1
ATOM 1451 C CA . ILE B 1 83 ? -1.421 -2.748 6.793 1 97.06 83 ILE B CA 1
ATOM 1452 C C . ILE B 1 83 ? -1.728 -3.014 8.266 1 97.06 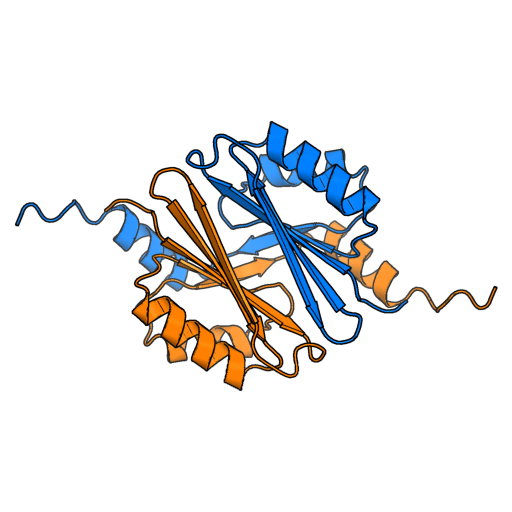83 ILE B C 1
ATOM 1454 O O . ILE B 1 83 ? -2.809 -3.502 8.602 1 97.06 83 ILE B O 1
ATOM 1458 N N . ALA B 1 84 ? -0.736 -2.662 9.039 1 95.12 84 ALA B N 1
ATOM 1459 C CA . ALA B 1 84 ? -0.876 -2.502 10.484 1 95.12 84 ALA B CA 1
ATOM 1460 C C . ALA B 1 84 ? -0.458 -1.103 10.922 1 95.12 84 ALA B C 1
ATOM 1462 O O . ALA B 1 84 ? 0.303 -0.427 10.227 1 95.12 84 ALA B O 1
ATOM 1463 N N . MET B 1 85 ? -1.02 -0.707 12.07 1 96.44 85 MET B N 1
ATOM 1464 C CA . MET B 1 85 ? -0.695 0.612 12.602 1 96.44 85 MET B CA 1
ATOM 1465 C C . MET B 1 85 ? -0.258 0.515 14.062 1 96.44 85 MET B C 1
ATOM 1467 O O . MET B 1 85 ? -0.874 -0.202 14.852 1 96.44 85 MET B O 1
ATOM 1471 N N . ARG B 1 86 ? 0.819 1.231 14.312 1 96.31 86 ARG B N 1
ATOM 1472 C CA . ARG B 1 86 ? 1.219 1.338 15.711 1 96.31 86 ARG B CA 1
ATOM 1473 C C . ARG B 1 86 ? 0.131 2.012 16.547 1 96.31 86 ARG B C 1
ATOM 1475 O O . ARG B 1 86 ? -0.618 2.848 16.031 1 96.31 86 ARG B O 1
ATOM 1482 N N . PRO B 1 87 ? 0.104 1.685 17.828 1 96.38 87 PRO B N 1
ATOM 1483 C CA . PRO B 1 87 ? -0.966 2.221 18.672 1 96.38 87 PRO B CA 1
ATOM 1484 C C . PRO B 1 87 ? -1.043 3.746 18.625 1 96.38 87 PRO B C 1
ATOM 1486 O O . PRO B 1 87 ? -2.133 4.309 18.5 1 96.38 87 PRO B O 1
ATOM 1489 N N . GLU B 1 88 ? 0.054 4.438 18.703 1 96.62 88 GLU B N 1
ATOM 1490 C CA . GLU B 1 88 ? 0.074 5.895 18.703 1 96.62 88 GLU B CA 1
ATOM 1491 C C . GLU B 1 88 ? -0.448 6.441 17.375 1 96.62 88 GLU B C 1
ATOM 1493 O O . GLU B 1 88 ? -1.145 7.461 17.344 1 96.62 88 GLU B O 1
ATOM 1498 N N . GLU B 1 89 ? -0.112 5.758 16.328 1 97.44 89 GLU B N 1
ATOM 1499 C CA . GLU B 1 89 ? -0.568 6.164 15 1 97.44 89 GLU B CA 1
ATOM 1500 C C . GLU B 1 89 ? -2.062 5.91 14.836 1 97.44 89 GLU B C 1
ATOM 1502 O O . GLU B 1 89 ? -2.764 6.707 14.203 1 97.44 89 GLU B O 1
ATOM 1507 N N . SER B 1 90 ? -2.469 4.793 15.367 1 96.62 90 SER B N 1
ATOM 1508 C CA . SER B 1 90 ? -3.895 4.488 15.344 1 96.62 90 SER B CA 1
ATOM 1509 C C . SER B 1 90 ? -4.703 5.562 16.062 1 96.62 90 SER B C 1
ATOM 1511 O O . SER B 1 90 ? -5.77 5.961 15.594 1 96.62 90 SER B O 1
ATOM 1513 N N . GLU B 1 91 ? -4.238 6.055 17.156 1 95.94 91 GLU B N 1
ATOM 1514 C CA . GLU B 1 91 ? -4.902 7.113 17.922 1 95.94 91 GLU B CA 1
ATOM 1515 C C . GLU B 1 91 ? -4.988 8.398 17.109 1 95.94 91 GLU B C 1
ATOM 1517 O O . GLU B 1 91 ? -6.023 9.07 17.094 1 95.94 91 GLU B O 1
ATOM 1522 N N . LYS B 1 92 ? -3.928 8.68 16.406 1 95.81 92 LYS B N 1
ATOM 1523 C CA . LYS B 1 92 ? -3.92 9.859 15.539 1 95.81 92 LYS B CA 1
ATOM 1524 C C . LYS B 1 92 ? -4.984 9.742 14.453 1 95.81 92 LYS B C 1
ATOM 1526 O O . LYS B 1 92 ? -5.688 10.711 14.164 1 95.81 92 LYS B O 1
ATOM 1531 N N . PHE B 1 93 ? -5.07 8.586 13.93 1 96.38 93 PHE B N 1
ATOM 1532 C CA . PHE B 1 93 ? -6.004 8.344 12.836 1 96.38 93 PHE B CA 1
ATOM 1533 C C . PHE B 1 93 ? -7.445 8.445 13.32 1 96.38 93 PHE B C 1
ATOM 1535 O O . PHE B 1 93 ? -8.281 9.07 12.672 1 96.38 93 PHE B O 1
ATOM 1542 N N . MET B 1 94 ? -7.668 7.902 14.508 1 95.06 94 MET B N 1
ATOM 1543 C CA . MET B 1 94 ? -9.016 7.957 15.078 1 95.06 94 MET B CA 1
ATOM 1544 C C . MET B 1 94 ? -9.414 9.398 15.383 1 95.06 94 MET B C 1
ATOM 1546 O O . MET B 1 94 ? -10.57 9.781 15.188 1 95.06 94 MET B O 1
ATOM 1550 N N . SER B 1 95 ? -8.477 10.172 15.859 1 93.25 95 SER B N 1
ATOM 1551 C CA . SER B 1 95 ? -8.734 11.578 16.156 1 93.25 95 SER B CA 1
ATOM 1552 C C . SER B 1 95 ? -9.109 12.352 14.891 1 93.25 95 SER B C 1
ATOM 1554 O O . SER B 1 95 ? -9.992 13.203 14.922 1 93.25 95 SER B O 1
ATOM 1556 N N . PHE B 1 96 ? -8.469 12.016 13.812 1 91 96 PHE B N 1
ATOM 1557 C CA . PHE B 1 96 ? -8.781 12.641 12.531 1 91 96 PHE B CA 1
ATOM 1558 C C . PHE B 1 96 ? -10.203 12.289 12.094 1 91 96 PHE B C 1
ATOM 1560 O O . PHE B 1 96 ? -10.961 13.164 11.664 1 91 96 PHE B O 1
ATOM 1567 N N . LEU B 1 97 ? -10.531 11.023 12.203 1 90.44 97 LEU B N 1
ATOM 1568 C CA . LEU B 1 97 ? -11.828 10.555 11.734 1 90.44 97 LEU B CA 1
ATOM 1569 C C . LEU B 1 97 ? -12.953 11.156 12.562 1 90.44 97 LEU B C 1
ATOM 1571 O O . LEU B 1 97 ? -14.07 11.344 12.062 1 90.44 97 LEU B O 1
ATOM 1575 N N . ASN B 1 98 ? -12.656 11.469 13.797 1 89.25 98 ASN B N 1
ATOM 1576 C CA . ASN B 1 98 ? -13.68 11.984 14.711 1 89.25 98 ASN B CA 1
ATOM 1577 C C . ASN B 1 98 ? -13.789 13.5 14.625 1 89.25 98 ASN B C 1
ATOM 1579 O O . ASN B 1 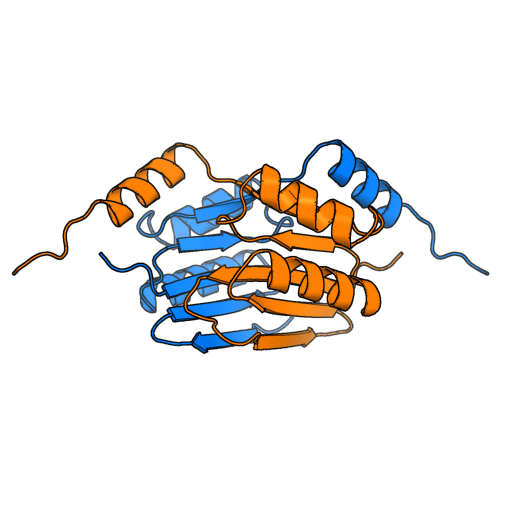98 ? -14.727 14.094 15.172 1 89.25 98 ASN B O 1
ATOM 1583 N N . LYS B 1 99 ? -12.766 14.172 14.188 1 82 99 LYS B N 1
ATOM 1584 C CA . LYS B 1 99 ? -12.812 15.625 14.07 1 82 99 LYS B CA 1
ATOM 1585 C C . LYS B 1 99 ? -13.969 16.062 13.172 1 82 99 LYS B C 1
ATOM 1587 O O . LYS B 1 99 ? -14.125 15.555 12.055 1 82 99 LYS B O 1
ATOM 1592 N N . GLU B 1 100 ? -15.086 16.531 13.867 1 67.94 100 GLU B N 1
ATOM 1593 C CA . GLU B 1 100 ? -16.266 17.094 13.219 1 67.94 100 GLU B CA 1
ATOM 1594 C C . GLU B 1 100 ? -15.898 18.156 12.195 1 67.94 100 GLU B C 1
ATOM 1596 O O . GLU B 1 100 ? -14.898 18.859 12.359 1 67.94 100 GLU B O 1
ATOM 1601 N N . PRO B 1 101 ? -16.516 18.094 10.906 1 58.81 101 PRO B N 1
ATOM 1602 C CA . PRO B 1 101 ? -16.297 19.203 9.984 1 58.81 101 PRO B CA 1
ATOM 1603 C C . PRO B 1 101 ? -16.391 20.562 10.68 1 58.81 101 PRO B C 1
ATOM 1605 O O . PRO B 1 101 ? -17.328 20.812 11.445 1 58.81 101 PRO B O 1
ATOM 1608 N N . SER B 1 102 ? -15.297 21.078 11.023 1 55.25 102 SER B N 1
ATOM 1609 C CA . SER B 1 102 ? -15.359 22.391 11.664 1 55.25 102 SER B CA 1
ATOM 1610 C C . SER B 1 102 ? -16.344 23.312 10.945 1 55.25 102 SER B C 1
ATOM 1612 O O . SER B 1 102 ? -16.266 23.484 9.727 1 55.25 102 SER B O 1
ATOM 1614 N N . LEU B 1 103 ? -17.594 23.359 11.375 1 49.38 103 LEU B N 1
ATOM 1615 C CA . LEU B 1 103 ? -18.547 24.406 10.992 1 49.38 103 LEU B CA 1
ATOM 1616 C C . LEU B 1 103 ? -17.953 25.781 11.234 1 49.38 103 LEU B C 1
ATOM 1618 O O . LEU B 1 103 ? -17.938 26.266 12.367 1 49.38 103 LEU B O 1
ATOM 1622 N N . THR B 1 104 ? -16.656 25.938 10.953 1 38.62 104 THR B N 1
ATOM 1623 C CA . THR B 1 104 ? -16.5 27.391 11.016 1 38.62 104 THR B CA 1
ATOM 1624 C C . THR B 1 104 ? -16.969 28.047 9.734 1 38.62 104 THR B C 1
ATOM 1626 O O . THR B 1 104 ? -16.812 27.484 8.641 1 38.62 104 THR B O 1
#

Sequence (208 aa):
MKFSNYGFIMIDPSYTEEQSTALKANGFTTTVYCVQDINMACKAAKKLQDKRVHLIELCGAFNHEMVTQIIEAVDGKVPVGNIAMRPEESEKFMSFLNKEPSLTMKFSNYGFIMIDPSYTEEQSTALKANGFTTTVYCVQDINMACKAAKKLQDKRVHLIELCGAFNHEMVTQIIEAVDGKVPVGNIAMRPEESEKFMSFLNKEPSLT

Solvent-accessible surface area (backbone atoms only — not comparable to full-atom values): 10904 Å² total; per-residue (Å²): 66,85,88,34,31,36,33,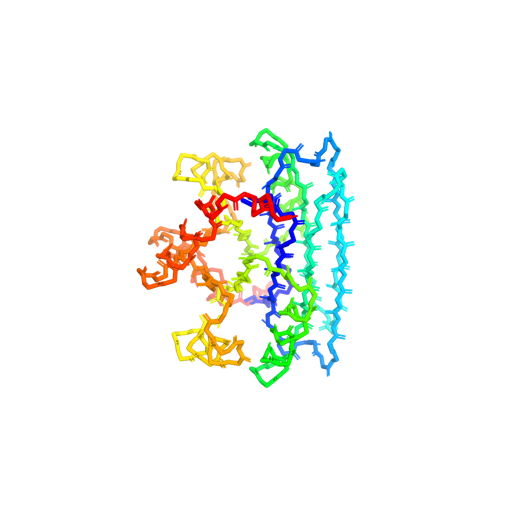37,39,42,69,42,73,47,24,83,56,77,46,72,53,73,52,75,30,83,79,32,36,44,36,40,38,37,18,37,45,69,70,52,42,26,52,52,44,36,53,39,51,75,67,56,32,64,35,38,36,34,40,66,81,57,47,74,69,53,49,52,49,44,39,57,50,42,70,66,72,45,28,53,32,33,43,41,59,51,70,72,30,45,52,48,41,51,52,52,61,63,38,65,68,73,86,118,65,86,89,35,33,37,33,37,41,42,69,41,71,48,25,83,56,77,45,73,51,72,53,74,31,85,79,30,36,43,36,39,37,36,18,37,45,69,69,52,42,28,53,52,45,35,52,39,50,72,68,56,33,64,35,38,38,35,40,66,80,57,46,73,68,55,49,52,49,44,39,56,51,42,68,66,72,45,28,53,32,31,43,41,58,51,70,72,30,45,52,50,42,52,52,50,60,63,38,63,65,74,84,115

pLDDT: mean 95.37, std 10.04, range [38.03, 99.0]

Secondary structure (DSSP, 8-state):
----EEEEEEE-TT-SS-EEEEEEETTEEEEEEEESSHHHHHHHHHHHHHTT-SEEEE-TT--HHHHHHHHHHTTT-S-EEEEEE-HHHHHHHHHHHHS-----/----EEEEEEE-TT-SS-EEEEEEETTEEEEEEEESSHHHHHHHHHHHHHTT-SEEEE-TT--HHHHHHHHHHTTT-S-EEEEEE-HHHHHHHHHHHHS-----

Radius of gyration: 16.61 Å; Cα contacts (8 Å, |Δi|>4): 415; chains: 2; bounding box: 37×53×34 Å

InterPro domains:
  IPR045441 Protein of unknown function DUF6506 [PF20116] (5-97)

Nearest PDB structures (foldseek):
  8jqz-assembly1_A  TM=5.003E-01  e=7.858E-02  Mus musculus molossinus
  6geb-assembly2_L  TM=4.272E-01  e=3.489E-02  Legionella pneumophila
  5tsg-assembly1_C-2  TM=4.357E-01  e=6.849E-01  Geobacter metallireducens GS-15
  6olj-assembly1_C  TM=3.696E-01  e=2.656E-01  Geobacter metallireducens GS-15
  3ovk-assembly1_D  TM=6.835E-01  e=3.475E+00  Streptococcus pyogenes M1 GAS

Foldseek 3Di:
DDQAAEEEEEEDQVCCDKDKDWDDDDRHIYIYIYYHDLVVVLVVLCVSVVVVHQEYEYEAVDDPVSQVSNCVSSPVPHHYYYDDDDPVRVVVVVVVVPPPPPPD/DDQAAEEEEEEDQVCPDKDKDWDDDDRHIYIYIYYHDLVVVLVVLCVSVVVVHQEYEYEAVDDPVSQVSNCVSSPVPHHYYYDDDDPVVVVVVVVVVPPPPPPD

Organism: NCBI:txid1349785